Protein AF-A0A960JQG2-F1 (afdb_monomer_lite)

Structure (mmCIF, N/CA/C/O backbone):
data_AF-A0A960JQG2-F1
#
_entry.id   AF-A0A960JQG2-F1
#
loop_
_atom_site.group_PDB
_atom_site.id
_atom_site.type_symbol
_atom_site.label_atom_id
_atom_site.label_alt_id
_atom_site.label_comp_id
_atom_site.label_asym_id
_atom_site.label_entity_id
_atom_site.label_seq_id
_atom_site.pdbx_PDB_ins_code
_atom_site.Cartn_x
_atom_site.Cartn_y
_atom_site.Cartn_z
_atom_site.occupancy
_atom_site.B_iso_or_equiv
_atom_site.auth_seq_id
_atom_site.auth_comp_id
_atom_site.auth_asym_id
_atom_site.auth_atom_id
_atom_site.pdbx_PDB_model_num
ATOM 1 N N . MET A 1 1 ? 13.661 -53.883 -60.509 1.00 47.62 1 MET A N 1
ATOM 2 C CA . MET A 1 1 ? 14.988 -53.554 -59.961 1.00 47.62 1 MET A CA 1
ATOM 3 C C . MET A 1 1 ? 14.752 -52.862 -58.637 1.00 47.62 1 MET A C 1
ATOM 5 O O . MET A 1 1 ? 14.057 -51.857 -58.616 1.00 47.62 1 MET A O 1
ATOM 9 N N . ASN A 1 2 ? 15.198 -53.508 -57.564 1.00 48.69 2 ASN A N 1
ATOM 10 C CA . ASN A 1 2 ? 15.132 -53.015 -56.196 1.00 48.69 2 ASN A CA 1
ATOM 11 C C . ASN A 1 2 ? 16.227 -51.969 -56.006 1.00 48.69 2 ASN A C 1
ATOM 13 O O . ASN A 1 2 ? 17.379 -52.301 -56.269 1.00 48.69 2 ASN A O 1
ATOM 17 N N . ASP A 1 3 ? 15.887 -50.799 -55.473 1.00 56.53 3 ASP A N 1
ATOM 18 C CA . ASP A 1 3 ? 16.860 -49.960 -54.783 1.00 56.53 3 ASP A CA 1
ATOM 19 C C . ASP A 1 3 ? 16.447 -49.835 -53.320 1.00 56.53 3 ASP A C 1
ATOM 21 O O . ASP A 1 3 ? 15.333 -49.454 -52.960 1.00 56.53 3 ASP A O 1
ATOM 25 N N . HIS A 1 4 ? 17.365 -50.326 -52.503 1.00 60.97 4 HIS A N 1
ATOM 26 C CA . HIS A 1 4 ? 17.272 -50.620 -51.092 1.00 60.97 4 HIS A CA 1
ATOM 27 C C . HIS A 1 4 ? 17.930 -49.446 -50.366 1.00 60.97 4 HIS A C 1
ATOM 29 O O . HIS A 1 4 ? 19.137 -49.251 -50.491 1.00 60.97 4 HIS A O 1
ATOM 35 N N . VAL A 1 5 ? 17.146 -48.637 -49.655 1.00 65.25 5 VAL A N 1
ATOM 36 C CA . VAL A 1 5 ? 17.677 -47.572 -48.796 1.00 65.25 5 VAL A CA 1
ATOM 37 C C . VAL A 1 5 ? 17.940 -48.180 -47.414 1.00 65.25 5 VAL A C 1
ATOM 39 O O . VAL A 1 5 ? 16.994 -48.684 -46.807 1.00 65.25 5 VAL A O 1
ATOM 42 N N . PRO A 1 6 ? 19.190 -48.191 -46.915 1.00 68.25 6 PRO A N 1
ATOM 43 C CA . PRO A 1 6 ? 19.488 -48.718 -45.592 1.00 68.25 6 PRO A CA 1
ATOM 44 C C . PRO A 1 6 ? 19.087 -47.726 -44.494 1.00 68.25 6 PRO A C 1
ATOM 46 O O . PRO A 1 6 ? 19.418 -46.541 -44.543 1.00 68.25 6 PRO A O 1
ATOM 49 N N . SER A 1 7 ? 18.396 -48.260 -43.489 1.00 59.22 7 SER A N 1
ATOM 50 C CA . SER A 1 7 ? 18.144 -47.641 -42.192 1.00 59.22 7 SER A CA 1
ATOM 51 C C . SER A 1 7 ? 19.452 -47.236 -41.515 1.00 59.22 7 SER A C 1
ATOM 53 O O . SER A 1 7 ? 20.383 -48.036 -41.431 1.00 59.22 7 SER A O 1
ATOM 55 N N . ASN A 1 8 ? 19.487 -46.016 -40.986 1.00 56.56 8 ASN A N 1
ATOM 56 C CA . ASN A 1 8 ? 20.539 -45.537 -40.100 1.00 56.56 8 ASN A CA 1
ATOM 57 C C . ASN A 1 8 ? 19.867 -45.079 -38.798 1.00 56.56 8 ASN A C 1
ATOM 59 O O . ASN A 1 8 ? 19.487 -43.921 -38.653 1.00 56.56 8 ASN A O 1
ATOM 63 N N . GLU A 1 9 ? 19.677 -46.017 -37.872 1.00 53.69 9 GLU A N 1
ATOM 64 C CA . GLU A 1 9 ? 19.668 -45.692 -36.445 1.00 53.69 9 GLU A CA 1
ATOM 65 C C . GLU A 1 9 ? 21.121 -45.654 -35.982 1.00 53.69 9 GLU A C 1
ATOM 67 O O . GLU A 1 9 ? 21.913 -46.517 -36.380 1.00 53.69 9 GLU A O 1
ATOM 72 N N . PRO A 1 10 ? 21.476 -44.698 -35.114 1.00 60.84 10 PRO A N 1
ATOM 73 C CA . PRO A 1 10 ? 22.230 -45.166 -33.964 1.00 60.84 10 PRO A CA 1
A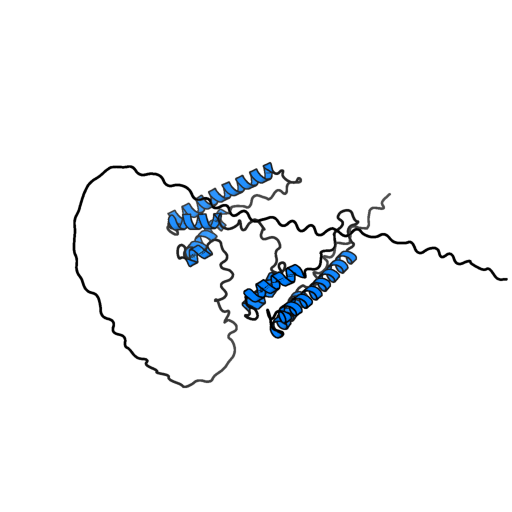TOM 74 C C . PRO A 1 10 ? 21.877 -44.466 -32.639 1.00 60.84 10 PRO A C 1
ATOM 76 O O . PRO A 1 10 ? 21.776 -43.246 -32.543 1.00 60.84 10 PRO A O 1
ATOM 79 N N . VAL A 1 11 ? 21.838 -45.331 -31.622 1.00 57.97 11 VAL A N 1
ATOM 80 C CA . VAL A 1 11 ? 22.443 -45.236 -30.281 1.00 57.97 11 VAL A CA 1
ATOM 81 C C . VAL A 1 11 ? 21.891 -44.239 -29.260 1.00 57.97 11 VAL A C 1
ATOM 83 O O . VAL A 1 11 ? 22.365 -43.123 -29.078 1.00 57.97 11 VAL A O 1
ATOM 86 N N . ASP A 1 12 ? 20.945 -44.777 -28.492 1.00 54.06 12 ASP A N 1
ATOM 87 C CA . ASP A 1 12 ? 20.975 -44.895 -27.028 1.00 54.06 12 ASP A CA 1
ATOM 88 C C . ASP A 1 12 ? 22.294 -44.426 -26.366 1.00 54.06 12 ASP A C 1
ATOM 90 O O . ASP A 1 12 ? 23.348 -45.063 -26.473 1.00 54.06 12 ASP A O 1
ATOM 94 N N . GLY A 1 13 ? 22.217 -43.273 -25.698 1.00 52.19 13 GLY A N 1
ATOM 95 C CA . GLY A 1 13 ? 23.317 -42.580 -25.036 1.00 52.19 13 GLY A CA 1
ATOM 96 C C . GLY A 1 13 ? 23.024 -42.386 -23.553 1.00 52.19 13 GLY A C 1
ATOM 97 O O . GLY A 1 13 ? 22.444 -41.386 -23.146 1.00 52.19 13 GLY A O 1
ATOM 98 N N . ALA A 1 14 ? 23.443 -43.387 -22.787 1.00 46.56 14 ALA A N 1
ATOM 99 C CA . ALA A 1 14 ? 23.735 -43.422 -21.359 1.00 46.56 14 ALA A CA 1
ATOM 100 C C . ALA A 1 14 ? 23.768 -42.086 -20.572 1.00 46.56 14 ALA A C 1
ATOM 102 O O . ALA A 1 14 ? 24.579 -41.198 -20.821 1.00 46.56 14 ALA A O 1
ATOM 103 N N . ASP A 1 15 ? 22.981 -42.072 -19.492 1.00 51.25 15 ASP A N 1
ATOM 104 C CA . ASP A 1 15 ? 23.485 -41.972 -18.111 1.00 51.25 15 ASP A CA 1
ATOM 105 C C . ASP A 1 15 ? 24.376 -40.750 -17.785 1.00 51.25 15 ASP A C 1
ATOM 107 O O . ASP A 1 15 ? 25.595 -40.843 -17.633 1.00 51.25 15 ASP A O 1
ATOM 111 N N . ALA A 1 16 ? 23.738 -39.593 -17.579 1.00 52.00 16 ALA A N 1
ATOM 112 C CA . ALA A 1 16 ? 24.325 -38.466 -16.856 1.00 52.00 16 ALA A CA 1
ATOM 113 C C . ALA A 1 16 ? 23.531 -38.204 -15.570 1.00 52.00 16 ALA A C 1
ATOM 115 O O . ALA A 1 16 ? 22.571 -37.433 -15.520 1.00 52.00 16 ALA A O 1
ATOM 116 N N . ARG A 1 17 ? 23.975 -38.884 -14.513 1.00 43.00 17 ARG A N 1
ATOM 117 C CA . ARG A 1 17 ? 23.633 -38.653 -13.108 1.00 43.00 17 ARG A CA 1
ATOM 118 C C . ARG A 1 17 ? 23.749 -37.163 -12.777 1.00 43.00 17 ARG A C 1
ATOM 120 O O . ARG A 1 17 ? 24.855 -36.629 -12.698 1.00 43.00 17 ARG A O 1
ATOM 127 N N . ARG A 1 18 ? 22.615 -36.494 -12.556 1.00 47.88 18 ARG A N 1
ATOM 128 C CA . ARG A 1 18 ? 22.597 -35.163 -11.939 1.00 47.88 18 ARG A CA 1
ATOM 129 C C . ARG A 1 18 ? 22.991 -35.288 -10.458 1.00 47.88 18 ARG A C 1
ATOM 131 O O . ARG A 1 18 ? 22.456 -36.160 -9.774 1.00 47.88 18 ARG A O 1
ATOM 138 N N . PRO A 1 19 ? 23.916 -34.455 -9.955 1.00 54.97 19 PRO A N 1
ATOM 139 C CA . PRO A 1 19 ? 24.263 -34.426 -8.542 1.00 54.97 19 PRO A CA 1
ATOM 140 C C . PRO A 1 19 ? 23.134 -33.788 -7.719 1.00 54.97 19 PRO A C 1
ATOM 142 O O . PRO A 1 19 ? 22.704 -32.668 -7.988 1.00 54.97 19 PRO A O 1
ATOM 145 N N . GLU A 1 20 ? 22.685 -34.517 -6.702 1.00 54.12 20 GLU A N 1
ATOM 146 C CA . GLU A 1 20 ? 21.818 -34.049 -5.618 1.00 54.12 20 GLU A CA 1
ATOM 147 C C . GLU A 1 20 ? 22.426 -32.814 -4.916 1.00 54.12 20 GLU A C 1
ATOM 149 O O . GLU A 1 20 ? 23.570 -32.889 -4.448 1.00 54.12 20 GLU A O 1
ATOM 154 N N . PRO A 1 21 ? 21.703 -31.688 -4.761 1.00 59.41 21 PRO A N 1
ATOM 155 C CA . PRO A 1 21 ? 22.125 -30.633 -3.851 1.00 59.41 21 PRO A CA 1
ATOM 156 C C . PRO A 1 21 ? 21.886 -31.076 -2.400 1.00 59.41 21 PRO A C 1
ATOM 158 O O . PRO A 1 21 ? 20.761 -31.272 -1.938 1.00 59.41 21 PRO A O 1
ATOM 161 N N . GLY A 1 22 ? 22.990 -31.249 -1.674 1.00 49.56 22 GLY A N 1
ATOM 162 C CA . GLY A 1 22 ? 23.022 -31.692 -0.288 1.00 49.56 22 GLY A CA 1
ATOM 163 C C . GLY A 1 22 ? 22.214 -30.808 0.664 1.00 49.56 22 GLY A C 1
ATOM 164 O O . GLY A 1 22 ? 22.426 -29.602 0.783 1.00 49.56 22 GLY A O 1
ATOM 165 N N . ARG A 1 23 ? 21.339 -31.461 1.434 1.00 48.81 23 ARG A N 1
ATOM 166 C CA . ARG A 1 23 ? 20.681 -30.921 2.628 1.00 48.81 23 ARG A CA 1
ATOM 167 C C . ARG A 1 23 ? 21.706 -30.695 3.746 1.00 48.81 23 ARG A C 1
ATOM 169 O O . ARG A 1 23 ? 21.919 -31.556 4.597 1.00 48.81 23 ARG A O 1
ATOM 176 N N . GLY A 1 24 ? 22.317 -29.515 3.772 1.00 49.28 24 GLY A N 1
ATOM 177 C CA . GLY A 1 24 ? 23.095 -29.018 4.907 1.00 49.28 24 GLY A CA 1
ATOM 178 C C . GLY A 1 24 ? 22.196 -28.364 5.958 1.00 49.28 24 GLY A C 1
ATOM 179 O O . GLY A 1 24 ? 22.031 -27.150 5.963 1.00 49.28 24 GLY A O 1
ATOM 180 N N . ARG A 1 25 ? 21.619 -29.154 6.874 1.00 44.19 25 ARG A N 1
ATOM 181 C CA . ARG A 1 25 ? 20.997 -28.629 8.103 1.00 44.19 25 ARG A CA 1
ATOM 182 C C . ARG A 1 25 ? 22.093 -28.184 9.076 1.00 44.19 25 ARG A C 1
ATOM 184 O O . ARG A 1 25 ? 22.568 -28.983 9.880 1.00 44.19 25 ARG A O 1
ATOM 191 N N . LEU A 1 26 ? 22.479 -26.911 9.027 1.00 43.00 26 LEU A N 1
ATOM 192 C CA . LEU A 1 26 ? 23.240 -26.281 10.105 1.00 43.00 26 LEU A CA 1
ATOM 193 C C . LEU A 1 26 ? 22.270 -25.884 11.221 1.00 43.00 26 LEU A C 1
ATOM 195 O O . LEU A 1 26 ? 21.493 -24.943 11.103 1.00 43.00 26 LEU A O 1
ATOM 199 N N . LYS A 1 27 ? 22.310 -26.650 12.312 1.00 47.09 27 LYS A N 1
ATOM 200 C CA . LYS A 1 27 ? 21.713 -26.286 13.597 1.00 47.09 27 LYS A CA 1
ATOM 201 C C . LYS A 1 27 ? 22.566 -25.165 14.196 1.00 47.09 27 LYS A C 1
ATOM 203 O O . LYS A 1 27 ? 23.648 -25.447 14.708 1.00 47.09 27 LYS A O 1
ATOM 208 N N . LEU A 1 28 ? 22.112 -23.916 14.115 1.00 41.97 28 LEU A N 1
ATOM 209 C CA . LEU A 1 28 ? 22.721 -22.816 14.860 1.00 41.97 28 LEU A CA 1
ATOM 210 C C . LEU A 1 28 ? 22.092 -22.781 16.255 1.00 41.97 28 LEU A C 1
ATOM 212 O O . LEU A 1 28 ? 20.885 -22.606 16.409 1.00 41.97 28 LEU A O 1
ATOM 216 N N . GLY A 1 29 ? 22.922 -23.071 17.253 1.00 45.38 29 GLY A N 1
ATOM 217 C CA . GLY A 1 29 ? 22.536 -23.180 18.649 1.00 45.38 29 GLY A CA 1
ATOM 218 C C . GLY A 1 29 ? 22.224 -21.834 19.300 1.00 45.38 29 GLY A C 1
ATOM 219 O O . GLY A 1 29 ? 22.826 -20.807 19.001 1.00 45.38 29 GLY A O 1
ATOM 220 N N . VAL A 1 30 ? 21.287 -21.917 20.237 1.00 42.72 30 VAL A N 1
ATOM 221 C CA . VAL A 1 30 ? 20.906 -20.946 21.262 1.00 42.72 30 VAL A CA 1
ATOM 222 C C . VAL A 1 30 ? 22.125 -20.376 21.999 1.00 42.72 30 VAL A C 1
ATOM 224 O O . VAL A 1 30 ? 22.952 -21.133 22.503 1.00 42.72 30 VAL A O 1
ATOM 227 N N . ALA A 1 31 ? 22.163 -19.053 22.167 1.00 39.12 31 ALA A N 1
ATOM 228 C CA . ALA A 1 31 ? 22.934 -18.390 23.216 1.00 39.12 31 ALA A CA 1
ATOM 229 C C . ALA A 1 31 ? 22.029 -17.386 23.950 1.00 39.12 31 ALA A C 1
ATOM 231 O O . ALA A 1 31 ? 21.855 -16.242 23.539 1.00 39.12 31 ALA A O 1
ATOM 232 N N . LEU A 1 32 ? 21.428 -17.864 25.042 1.00 40.50 32 LEU A N 1
ATOM 233 C CA . LEU A 1 32 ? 20.816 -17.058 26.095 1.00 40.50 32 LEU A CA 1
ATOM 234 C C . LEU A 1 32 ? 21.912 -16.229 26.777 1.00 40.50 32 LEU A C 1
ATOM 236 O O . LEU A 1 32 ? 22.740 -16.767 27.510 1.00 40.50 32 LEU A O 1
ATOM 240 N N . GLY A 1 33 ? 21.919 -14.923 26.525 1.00 33.53 33 GLY A N 1
ATOM 241 C CA . GLY A 1 33 ? 22.745 -13.959 27.242 1.00 33.53 33 GLY A CA 1
ATOM 242 C C . GLY A 1 33 ? 21.965 -13.329 28.390 1.00 33.53 33 GLY A C 1
ATOM 243 O O . GLY A 1 33 ? 21.351 -12.282 28.225 1.00 33.53 33 GLY A O 1
ATOM 244 N N . THR A 1 34 ? 21.994 -13.959 29.561 1.00 43.28 34 THR A N 1
ATOM 245 C CA . THR A 1 34 ? 21.642 -13.331 30.841 1.00 43.28 34 THR A CA 1
ATOM 246 C C . THR A 1 34 ? 22.673 -12.256 31.183 1.00 43.28 34 THR A C 1
ATOM 248 O O . THR A 1 34 ? 23.809 -12.582 31.526 1.00 43.28 34 THR A O 1
ATOM 251 N N . GLY A 1 35 ? 22.276 -10.987 31.112 1.00 35.41 35 GLY A N 1
ATOM 252 C CA . GLY A 1 35 ? 23.048 -9.853 31.617 1.00 35.41 35 GLY A CA 1
ATOM 253 C C . GLY A 1 35 ? 22.345 -9.213 32.811 1.00 35.41 35 GLY A C 1
ATOM 254 O O . GLY A 1 35 ? 21.492 -8.353 32.635 1.00 35.41 35 GLY A O 1
ATOM 255 N N . ALA A 1 36 ? 22.705 -9.643 34.018 1.00 43.41 36 ALA A N 1
ATOM 256 C CA . ALA A 1 36 ? 22.440 -8.937 35.269 1.00 43.41 36 ALA A CA 1
ATOM 257 C C . ALA A 1 36 ? 23.750 -8.303 35.755 1.00 43.41 36 ALA A C 1
ATOM 259 O O . ALA A 1 36 ? 24.774 -8.978 35.676 1.00 43.41 36 ALA A O 1
ATOM 260 N N . LEU A 1 37 ? 23.688 -7.053 36.245 1.00 34.34 37 LEU A N 1
ATOM 261 C CA . LEU A 1 37 ? 24.646 -6.279 37.081 1.00 34.34 37 LEU A CA 1
ATOM 262 C C . LEU A 1 37 ? 24.515 -4.791 36.689 1.00 34.34 37 LEU A C 1
ATOM 264 O O . LEU A 1 37 ? 24.394 -4.502 35.509 1.00 34.34 37 LEU A O 1
ATOM 268 N N . ALA A 1 38 ? 24.539 -3.769 37.543 1.00 39.69 38 ALA A N 1
ATOM 269 C CA . ALA A 1 38 ? 24.782 -3.581 38.975 1.00 39.69 38 ALA A CA 1
ATOM 270 C C . ALA A 1 38 ? 24.128 -2.218 39.335 1.00 39.69 38 ALA A C 1
ATOM 272 O O . ALA A 1 38 ? 24.137 -1.307 38.516 1.00 39.69 38 ALA A O 1
ATOM 273 N N . VAL A 1 39 ? 23.355 -2.063 40.413 1.00 42.59 39 VAL A N 1
ATOM 274 C CA . VAL A 1 39 ? 23.776 -1.701 41.786 1.00 42.59 39 VAL A CA 1
ATOM 275 C C . VAL A 1 39 ? 24.837 -0.587 41.864 1.00 42.59 39 VAL A C 1
ATOM 277 O O . VAL A 1 39 ? 26.008 -0.825 41.586 1.00 42.59 39 VAL A O 1
ATOM 280 N N . GLY A 1 40 ? 24.426 0.579 42.387 1.00 32.97 40 GLY A N 1
ATOM 281 C CA . GLY A 1 40 ? 25.286 1.655 42.912 1.00 32.97 40 GLY A CA 1
ATOM 282 C C . GLY A 1 40 ? 25.035 3.007 42.222 1.00 32.97 40 GLY A C 1
ATOM 283 O O . GLY A 1 40 ? 25.100 3.080 41.010 1.00 32.97 40 GLY A O 1
ATOM 284 N N . GLY A 1 41 ? 24.745 4.122 42.890 1.00 37.03 41 GLY A N 1
ATOM 285 C CA . GLY A 1 41 ? 24.846 4.411 44.308 1.00 37.03 41 GLY A CA 1
ATOM 286 C C . GLY A 1 41 ? 24.167 5.730 44.696 1.00 37.03 41 GLY A C 1
ATOM 287 O O . GLY A 1 41 ? 23.786 6.556 43.875 1.00 37.03 41 GLY A O 1
ATOM 288 N N . LEU A 1 42 ? 24.013 5.810 46.010 1.00 34.31 42 LEU A N 1
ATOM 289 C CA . LEU A 1 42 ? 23.465 6.832 46.895 1.00 34.31 42 LEU A CA 1
ATOM 290 C C . LEU A 1 42 ? 24.287 8.148 46.892 1.00 34.31 42 LEU A C 1
ATOM 292 O O . LEU A 1 42 ? 25.430 8.138 46.443 1.00 34.31 42 LEU A O 1
ATOM 296 N N . VAL A 1 43 ? 23.749 9.170 47.590 1.00 37.59 43 VAL A N 1
ATOM 297 C CA . VAL A 1 43 ? 24.373 10.404 48.158 1.00 37.59 43 VAL A CA 1
ATOM 298 C C . VAL A 1 43 ? 24.090 11.674 47.325 1.00 37.59 43 VAL A C 1
ATOM 300 O O . VAL A 1 43 ? 24.385 11.696 46.143 1.00 37.59 43 VAL A O 1
ATOM 303 N N . ALA A 1 44 ? 23.596 12.809 47.837 1.00 38.84 44 ALA A N 1
ATOM 304 C CA . ALA A 1 44 ? 23.026 13.206 49.126 1.00 38.84 44 ALA A CA 1
ATOM 305 C C . ALA A 1 44 ? 22.490 14.659 49.045 1.00 38.84 44 ALA A C 1
ATOM 307 O O . ALA A 1 44 ? 22.909 15.432 48.192 1.00 38.84 44 ALA A O 1
ATOM 308 N N . ALA A 1 45 ? 21.690 15.007 50.061 1.00 37.41 45 ALA A N 1
ATOM 309 C CA . ALA A 1 45 ? 21.650 16.292 50.775 1.00 37.41 45 ALA A CA 1
ATOM 310 C C . ALA A 1 45 ? 21.021 17.540 50.118 1.00 37.41 45 ALA A C 1
ATOM 312 O O . ALA A 1 45 ? 21.619 18.200 49.277 1.00 37.41 45 ALA A O 1
ATOM 313 N N . GLY A 1 46 ? 19.909 17.994 50.712 1.00 32.81 46 GLY A N 1
ATOM 314 C CA . GLY A 1 46 ? 19.606 19.427 50.839 1.00 32.81 46 GLY A CA 1
ATOM 315 C C . GLY A 1 46 ? 18.125 19.736 51.105 1.00 32.81 46 GLY A C 1
ATOM 316 O O . GLY A 1 46 ? 17.301 19.093 50.470 1.00 32.81 46 GLY A O 1
ATOM 317 N N . PRO A 1 47 ? 17.747 20.633 52.045 1.00 55.25 47 PRO A N 1
ATOM 318 C CA . PRO A 1 47 ? 16.574 20.363 52.881 1.00 55.25 47 PRO A CA 1
ATOM 319 C C . PRO A 1 47 ? 15.514 21.495 52.949 1.00 55.25 47 PRO A C 1
ATOM 321 O O . PRO A 1 47 ? 15.718 22.587 52.434 1.00 55.25 47 PRO A O 1
ATOM 324 N N . LEU A 1 48 ? 14.457 21.215 53.733 1.00 35.53 48 LEU A N 1
ATOM 325 C CA . LEU A 1 48 ? 13.579 22.132 54.494 1.00 35.53 48 LEU A CA 1
ATOM 326 C C . LEU A 1 48 ? 12.459 22.908 53.760 1.00 35.53 48 LEU A C 1
ATOM 328 O O . LEU A 1 48 ? 12.716 23.894 53.083 1.00 35.53 48 LEU A O 1
ATOM 332 N N . ALA A 1 49 ? 11.204 22.569 54.102 1.00 38.28 49 ALA A N 1
ATOM 333 C CA . ALA A 1 49 ? 10.285 23.397 54.917 1.00 38.28 49 ALA A CA 1
ATOM 334 C C . ALA A 1 49 ? 8.834 23.505 54.391 1.00 38.28 49 ALA A C 1
ATOM 336 O O . ALA A 1 49 ? 8.598 23.979 53.288 1.00 38.28 49 ALA A O 1
ATOM 337 N N . GLY A 1 50 ? 7.884 23.202 55.292 1.00 36.12 50 GLY A N 1
ATOM 338 C CA . GLY A 1 50 ? 6.492 23.691 55.305 1.00 36.12 50 GLY A CA 1
ATOM 339 C C . GLY A 1 50 ? 5.503 22.884 54.460 1.00 36.12 50 GLY A C 1
ATOM 340 O O . GLY A 1 50 ? 5.796 22.538 53.331 1.00 36.12 50 GLY A O 1
ATOM 341 N N . ALA A 1 51 ? 4.293 22.550 54.892 1.00 42.53 51 ALA A N 1
ATOM 342 C CA . ALA A 1 51 ? 3.556 22.699 56.144 1.00 42.53 51 ALA A CA 1
ATOM 343 C C . ALA A 1 51 ? 2.410 21.665 56.032 1.00 42.53 51 ALA A C 1
ATOM 345 O O . ALA A 1 51 ? 1.833 21.508 54.963 1.00 42.53 51 ALA A O 1
ATOM 346 N N . LEU A 1 52 ? 2.222 20.785 57.016 1.00 42.72 52 LEU A N 1
ATOM 347 C CA . LEU A 1 52 ? 1.074 20.840 57.933 1.00 42.72 52 LEU A CA 1
ATOM 348 C C . LEU A 1 52 ? -0.249 21.276 57.278 1.00 42.72 52 LEU A C 1
ATOM 350 O O . LEU A 1 52 ? -0.529 22.469 57.217 1.00 42.72 52 LEU A O 1
ATOM 354 N N . GLN A 1 53 ? -1.087 20.300 56.921 1.00 41.94 53 GLN A N 1
ATOM 355 C CA . GLN A 1 53 ? -2.484 20.281 57.362 1.00 41.94 53 GLN A CA 1
ATOM 356 C C . GLN A 1 53 ? -3.071 18.874 57.224 1.00 41.94 53 GLN A C 1
ATOM 358 O O . GLN A 1 53 ? -3.340 18.379 56.132 1.00 41.94 53 GLN A O 1
ATOM 363 N N . ASP A 1 54 ? -3.210 18.240 58.387 1.00 39.56 54 ASP A N 1
ATOM 364 C CA . ASP A 1 54 ? -4.202 17.216 58.668 1.00 39.56 54 ASP A CA 1
ATOM 365 C C . ASP A 1 54 ? -5.601 17.738 58.320 1.00 39.56 54 ASP A C 1
ATOM 367 O O . ASP A 1 54 ? -5.948 18.850 58.706 1.00 39.56 54 ASP A O 1
ATOM 371 N N . ASP A 1 55 ? -6.421 16.907 57.682 1.00 45.66 55 ASP A N 1
ATOM 372 C CA . ASP A 1 55 ? -7.764 16.675 58.205 1.00 45.66 55 ASP A CA 1
ATOM 373 C C . ASP A 1 55 ? -8.273 15.301 57.763 1.00 45.66 55 ASP A C 1
ATOM 375 O O . ASP A 1 55 ? -8.559 15.004 56.602 1.00 45.66 55 ASP A O 1
ATOM 379 N N . THR A 1 56 ? -8.336 14.429 58.758 1.00 44.69 56 THR A N 1
ATOM 380 C CA . THR A 1 56 ? -8.953 13.115 58.740 1.00 44.69 56 THR A CA 1
ATOM 381 C C . THR A 1 56 ? -10.458 13.252 58.941 1.00 44.69 56 THR A C 1
ATOM 383 O O . THR A 1 56 ? -10.886 13.675 60.012 1.00 44.69 56 THR A O 1
ATOM 386 N N . SER A 1 57 ? -11.287 12.805 57.999 1.00 45.84 57 SER A N 1
ATOM 387 C CA . SER A 1 57 ? -12.609 12.216 58.296 1.00 45.84 57 SER A CA 1
ATOM 388 C C . SER A 1 57 ? -13.040 11.385 57.080 1.00 45.84 57 SER A C 1
ATOM 390 O O . SER A 1 57 ? -13.178 11.910 55.988 1.00 45.84 57 SER A O 1
ATOM 392 N N . SER A 1 58 ? -13.029 10.057 57.154 1.00 42.56 58 SER A N 1
ATOM 393 C CA . SER A 1 58 ? -14.082 9.220 57.743 1.00 42.56 58 SER A CA 1
ATOM 394 C C . SER A 1 58 ? -15.273 8.992 56.805 1.00 42.56 58 SER A C 1
ATOM 396 O O . SER A 1 58 ? -15.930 9.930 56.368 1.00 42.56 58 SER A O 1
ATOM 398 N N . THR A 1 59 ? -15.600 7.701 56.670 1.00 38.41 59 THR A N 1
ATOM 399 C CA . THR A 1 59 ? -16.913 7.124 56.325 1.00 38.41 59 THR A CA 1
ATOM 400 C C . THR A 1 59 ? -17.134 6.712 54.860 1.00 38.41 59 THR A C 1
ATOM 402 O O . THR A 1 59 ? -17.751 7.411 54.067 1.00 38.41 59 THR A O 1
ATOM 405 N N . ALA A 1 60 ? -16.739 5.475 54.550 1.00 44.44 60 ALA A N 1
ATOM 406 C CA . ALA A 1 60 ? -17.588 4.537 53.799 1.00 44.44 60 ALA A CA 1
ATOM 407 C C . ALA A 1 60 ? -18.347 3.654 54.828 1.00 44.44 60 ALA A C 1
ATOM 409 O O . ALA A 1 60 ? -18.007 3.746 56.014 1.00 44.44 60 ALA A O 1
ATOM 410 N N . PRO A 1 61 ? -19.278 2.741 54.470 1.00 66.69 61 PRO A N 1
ATOM 411 C CA . PRO A 1 61 ? -19.852 2.409 53.158 1.00 66.69 61 PRO A CA 1
ATOM 412 C C . PRO A 1 61 ? -21.401 2.336 53.178 1.00 66.69 61 PRO A C 1
ATOM 414 O O . PRO A 1 61 ? -22.005 2.314 54.245 1.00 66.69 61 PRO A O 1
ATOM 417 N N . SER A 1 62 ? -22.060 2.208 52.020 1.00 41.38 62 SER A N 1
ATOM 418 C CA . SER A 1 62 ? -23.368 1.528 51.898 1.00 41.38 62 SER A CA 1
ATOM 419 C C . SER A 1 62 ? -23.692 1.199 50.443 1.00 41.38 62 SER A C 1
ATOM 421 O O . SER A 1 62 ? -23.973 2.071 49.627 1.00 41.38 62 SER A O 1
ATOM 423 N N . THR A 1 63 ? -23.678 -0.093 50.152 1.00 44.47 63 THR A N 1
ATOM 424 C CA . THR A 1 63 ? -24.367 -0.759 49.050 1.00 44.47 63 THR A CA 1
ATOM 425 C C . THR A 1 63 ? -25.882 -0.688 49.248 1.00 44.47 63 THR A C 1
ATOM 427 O O . THR A 1 63 ? -26.378 -1.013 50.324 1.00 44.47 63 THR A O 1
ATOM 430 N N . THR A 1 64 ? -26.651 -0.362 48.207 1.00 44.19 64 THR A N 1
ATOM 431 C CA . THR A 1 64 ? -28.037 -0.841 48.056 1.00 44.19 64 THR A CA 1
ATOM 432 C C . THR A 1 64 ? -28.395 -0.898 46.573 1.00 44.19 64 THR A C 1
ATOM 434 O O . THR A 1 64 ? -28.478 0.118 45.892 1.00 44.19 64 THR A O 1
ATOM 437 N N . ALA A 1 65 ? -28.584 -2.120 46.086 1.00 45.50 65 ALA A N 1
ATOM 438 C CA . ALA A 1 65 ? -29.208 -2.428 44.811 1.00 45.50 65 ALA A CA 1
ATOM 439 C C . ALA A 1 65 ? -30.736 -2.311 44.931 1.00 45.50 65 ALA A C 1
ATOM 441 O O . ALA A 1 65 ? -31.290 -2.758 45.935 1.00 45.50 65 ALA A O 1
ATOM 442 N N . SER A 1 66 ? -31.402 -1.781 43.899 1.00 42.00 66 SER A N 1
ATOM 443 C CA . SER A 1 66 ? -32.699 -2.239 43.355 1.00 42.00 66 SER A CA 1
ATOM 444 C C . SER A 1 66 ? -33.383 -1.132 42.554 1.00 42.00 66 SER A C 1
ATOM 446 O O . SER A 1 66 ? -33.700 -0.075 43.090 1.00 42.00 66 SER A O 1
ATOM 448 N N . SER A 1 67 ? -33.676 -1.408 41.287 1.00 48.47 67 SER A N 1
ATOM 449 C CA . SER A 1 67 ? -34.943 -1.060 40.617 1.00 48.47 67 SER A CA 1
ATOM 450 C C . SER A 1 67 ? -34.892 -1.661 39.208 1.00 48.47 67 SER A C 1
ATOM 452 O O . SER A 1 67 ? -34.094 -1.265 38.372 1.00 48.47 67 SER A O 1
ATOM 454 N N . THR A 1 68 ? -35.448 -2.859 39.034 1.00 41.34 68 THR A N 1
ATOM 455 C CA . THR A 1 68 ? -36.826 -3.112 38.569 1.00 41.34 68 THR A CA 1
ATOM 456 C C . THR A 1 68 ? -37.050 -2.716 37.116 1.00 41.34 68 THR A C 1
ATOM 458 O O . THR A 1 68 ? -37.223 -1.549 36.780 1.00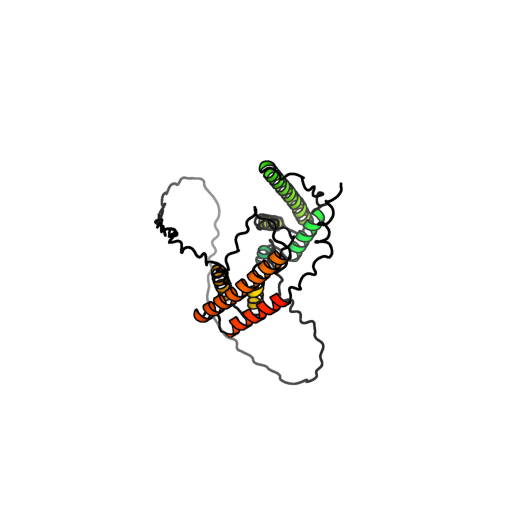 41.34 68 THR A O 1
ATOM 461 N N . ALA A 1 69 ? -37.103 -3.765 36.295 1.00 44.00 69 ALA A N 1
ATOM 462 C CA . ALA A 1 69 ? -37.690 -3.801 34.973 1.00 44.00 69 ALA A CA 1
ATOM 463 C C . ALA A 1 69 ? -39.057 -3.104 34.926 1.00 44.00 69 ALA A C 1
ATOM 465 O O . ALA A 1 69 ? -39.880 -3.276 35.826 1.00 44.00 69 ALA A O 1
ATOM 466 N N . SER A 1 70 ? -39.320 -2.403 33.825 1.00 52.97 70 SER A N 1
ATOM 467 C CA . SER A 1 70 ? -40.681 -2.119 33.394 1.00 52.97 70 SER A CA 1
ATOM 468 C C . SER A 1 70 ? -40.778 -2.300 31.886 1.00 52.97 70 SER A C 1
ATOM 470 O O . SER A 1 70 ? -40.251 -1.527 31.091 1.00 52.97 70 SER A O 1
ATOM 472 N N . SER A 1 71 ? -41.431 -3.396 31.529 1.00 46.41 71 SER A N 1
ATOM 473 C CA . SER A 1 71 ? -41.994 -3.703 30.227 1.00 46.41 71 SER A CA 1
ATOM 474 C C . SER A 1 71 ? -43.126 -2.734 29.898 1.00 46.41 71 SER A C 1
ATOM 476 O O . SER A 1 71 ? -44.078 -2.628 30.674 1.00 46.41 71 SER A O 1
ATOM 478 N N . THR A 1 72 ? -43.113 -2.111 28.724 1.00 49.06 72 THR A N 1
ATOM 479 C CA . THR A 1 72 ? -44.355 -1.676 28.068 1.00 49.06 72 THR A CA 1
ATOM 480 C C . THR A 1 72 ? -44.164 -1.709 26.556 1.00 49.06 72 THR A C 1
ATOM 482 O O . THR A 1 72 ? -43.511 -0.848 25.979 1.00 49.06 72 THR A O 1
ATOM 485 N N . ALA A 1 73 ? -44.730 -2.741 25.931 1.00 46.97 73 ALA A N 1
ATOM 486 C CA . ALA A 1 73 ? -45.059 -2.742 24.512 1.00 46.97 73 ALA A CA 1
ATOM 487 C C . ALA A 1 73 ? -46.271 -1.829 24.266 1.00 46.97 73 ALA A C 1
ATOM 489 O O . ALA A 1 73 ? -47.144 -1.719 25.133 1.00 46.97 73 ALA A O 1
ATOM 490 N N . PRO A 1 74 ? -46.373 -1.243 23.069 1.00 59.22 74 PRO A N 1
ATOM 491 C CA . PRO A 1 74 ? -47.620 -1.410 22.329 1.00 59.22 74 PRO A CA 1
ATOM 492 C C . PRO A 1 74 ? -47.394 -1.946 20.910 1.00 59.22 74 PRO A C 1
ATOM 494 O O . PRO A 1 74 ? -46.516 -1.504 20.175 1.00 59.22 74 PRO A O 1
ATOM 497 N N . SER A 1 75 ? -48.224 -2.925 20.557 1.00 52.91 75 SER A N 1
ATOM 498 C CA . SER A 1 75 ? -48.461 -3.413 19.198 1.00 52.91 75 SER A CA 1
ATOM 499 C C . SER A 1 75 ? -49.488 -2.539 18.471 1.00 52.91 75 SER A C 1
ATOM 501 O O . SER A 1 75 ? -50.269 -1.856 19.136 1.00 52.91 75 SER A O 1
ATOM 503 N N . ALA A 1 76 ? -49.550 -2.737 17.145 1.00 43.88 76 ALA A N 1
ATOM 504 C CA . ALA A 1 76 ? -50.490 -2.192 16.150 1.00 43.88 76 ALA A CA 1
ATOM 505 C C . ALA A 1 76 ? -50.030 -0.832 15.591 1.00 43.88 76 ALA A C 1
ATOM 507 O O . ALA A 1 76 ? -49.627 0.035 16.350 1.00 43.88 76 ALA A O 1
ATOM 508 N N . ASP A 1 77 ? -50.059 -0.531 14.299 1.00 41.91 77 ASP A N 1
ATOM 509 C CA . ASP A 1 77 ? -50.647 -1.150 13.109 1.00 41.91 77 ASP A CA 1
ATOM 510 C C . ASP A 1 77 ? -50.322 -0.171 11.971 1.00 41.91 77 ASP A C 1
ATOM 512 O O . ASP A 1 77 ? -50.556 1.021 12.158 1.00 41.91 77 ASP A O 1
ATOM 516 N N . SER A 1 78 ? -49.763 -0.637 10.850 1.00 43.62 78 SER A N 1
ATOM 517 C CA . SER A 1 78 ? -49.913 0.009 9.533 1.00 43.62 78 SER A CA 1
ATOM 518 C C . SER A 1 78 ? -49.087 -0.734 8.485 1.00 43.62 78 SER A C 1
ATOM 520 O O . SER A 1 78 ? -47.864 -0.612 8.419 1.00 43.62 78 SER A O 1
ATOM 522 N N . SER A 1 79 ? -49.796 -1.524 7.684 1.00 54.69 79 SER A N 1
ATOM 523 C CA . SER A 1 79 ? -49.365 -1.957 6.356 1.00 54.69 79 SER A CA 1
ATOM 524 C C . SER A 1 79 ? -49.501 -0.768 5.406 1.00 54.69 79 SER A C 1
ATOM 526 O O . SER A 1 79 ? -50.572 -0.174 5.401 1.00 54.69 79 SER A O 1
ATOM 528 N N . ASP A 1 80 ? -48.459 -0.437 4.641 1.00 48.06 80 ASP A N 1
ATOM 529 C CA . ASP A 1 80 ? -48.548 0.071 3.260 1.00 48.06 80 ASP A CA 1
ATOM 530 C C . ASP A 1 80 ? -47.122 0.219 2.684 1.00 48.06 80 ASP A C 1
ATOM 532 O O . ASP A 1 80 ? -46.307 1.003 3.169 1.00 48.06 80 ASP A O 1
ATOM 536 N N . GLU A 1 81 ? -46.820 -0.596 1.674 1.00 45.75 81 GLU A N 1
ATOM 537 C CA . GLU A 1 81 ? -45.717 -0.435 0.713 1.00 45.75 81 GLU A CA 1
ATOM 538 C C . GLU A 1 81 ? -45.983 0.816 -0.162 1.00 45.75 81 GLU A C 1
ATOM 540 O O . GLU A 1 81 ? -47.152 1.101 -0.427 1.00 45.75 81 GLU A O 1
ATOM 545 N N . PRO A 1 82 ? -44.972 1.560 -0.673 1.00 52.50 82 PRO A N 1
ATOM 546 C CA . PRO A 1 82 ? -44.085 0.994 -1.693 1.00 52.50 82 PRO A CA 1
ATOM 547 C C . PRO A 1 82 ? -42.623 1.475 -1.702 1.00 52.50 82 PRO A C 1
ATOM 549 O O . PRO A 1 82 ? -42.265 2.543 -1.217 1.00 52.50 82 PRO A O 1
ATOM 552 N N . ALA A 1 83 ? -41.807 0.627 -2.330 1.00 53.41 83 ALA A N 1
ATOM 553 C CA . ALA A 1 83 ? -40.557 0.897 -3.036 1.00 53.41 83 ALA A CA 1
ATOM 554 C C . ALA A 1 83 ? -40.190 2.379 -3.267 1.00 53.41 83 ALA A C 1
ATOM 556 O O . ALA A 1 83 ? -40.876 3.050 -4.031 1.00 53.41 83 ALA A O 1
ATOM 557 N N . ASP A 1 84 ? -39.090 2.839 -2.658 1.00 44.78 84 ASP A N 1
ATOM 558 C CA . ASP A 1 84 ? -37.911 3.462 -3.302 1.00 44.78 84 ASP A CA 1
ATOM 559 C C . ASP A 1 84 ? -36.971 4.002 -2.198 1.00 44.78 84 ASP A C 1
ATOM 561 O O . ASP A 1 84 ? -37.043 5.164 -1.806 1.00 44.78 84 ASP A O 1
ATOM 565 N N . SER A 1 85 ? -36.096 3.150 -1.654 1.00 44.72 85 SER A N 1
ATOM 566 C CA . SER A 1 85 ? -35.040 3.574 -0.714 1.00 44.72 85 SER A CA 1
ATOM 567 C C . SER A 1 85 ? -33.696 3.007 -1.152 1.00 44.72 85 SER A C 1
ATOM 569 O O . SER A 1 85 ? -33.019 2.287 -0.426 1.00 44.72 85 SER A O 1
ATOM 571 N N . ALA A 1 86 ? -33.305 3.320 -2.384 1.00 48.78 86 ALA A N 1
ATOM 572 C CA . ALA A 1 86 ? -31.931 3.167 -2.840 1.00 48.78 86 ALA A CA 1
ATOM 573 C C . ALA A 1 86 ? -31.054 4.313 -2.294 1.00 48.78 86 ALA A C 1
ATOM 575 O O . ALA A 1 86 ? -30.502 5.078 -3.075 1.00 48.78 86 ALA A O 1
ATOM 576 N N . ASP A 1 87 ? -30.952 4.474 -0.971 1.00 47.56 87 ASP A N 1
ATOM 577 C CA . ASP A 1 87 ? -29.877 5.282 -0.360 1.00 47.56 87 ASP A CA 1
ATOM 578 C C . ASP A 1 87 ? -29.629 4.969 1.130 1.00 47.56 87 ASP A C 1
ATOM 580 O O . ASP A 1 87 ? -29.120 5.806 1.868 1.00 47.56 87 ASP A O 1
ATOM 584 N N . ASP A 1 88 ? -29.893 3.737 1.578 1.00 45.84 88 ASP A N 1
ATOM 585 C CA . ASP A 1 88 ? -29.213 3.179 2.757 1.00 45.84 88 ASP A CA 1
ATOM 586 C C . ASP A 1 88 ? -27.815 2.696 2.338 1.00 45.84 88 ASP A C 1
ATOM 588 O O . ASP A 1 88 ? -27.461 1.520 2.419 1.00 45.84 88 ASP A O 1
ATOM 592 N N . ARG A 1 89 ? -26.997 3.625 1.829 1.00 47.53 89 ARG A N 1
ATOM 593 C CA . ARG A 1 89 ? -25.551 3.454 1.933 1.00 47.53 89 ARG A CA 1
ATOM 594 C C . ARG A 1 89 ? -25.236 3.649 3.399 1.00 47.53 89 ARG A C 1
ATOM 596 O O . ARG A 1 89 ? -25.199 4.786 3.857 1.00 47.53 89 ARG A O 1
ATOM 603 N N . ASP A 1 90 ? -25.051 2.545 4.108 1.00 42.66 90 ASP A N 1
ATOM 604 C CA . ASP A 1 90 ? -24.471 2.534 5.441 1.00 42.66 90 ASP A CA 1
ATOM 605 C C . ASP A 1 90 ? -23.249 3.481 5.463 1.00 42.66 90 ASP A C 1
ATOM 607 O O . ASP A 1 90 ? -22.232 3.197 4.823 1.00 42.66 90 ASP A O 1
ATOM 611 N N . PRO A 1 91 ? -23.312 4.644 6.143 1.00 48.66 91 PRO A N 1
ATOM 612 C CA . PRO A 1 91 ? -22.150 5.514 6.297 1.00 48.66 91 PRO A CA 1
ATOM 613 C C . PRO A 1 91 ? -21.115 4.909 7.272 1.00 48.66 91 PRO A C 1
ATOM 615 O O . PRO A 1 91 ? -20.121 5.560 7.601 1.00 48.66 91 PRO A O 1
ATOM 618 N N . GLY A 1 92 ? -21.354 3.684 7.757 1.00 38.91 92 GLY A N 1
ATOM 619 C CA . GLY A 1 92 ? -20.545 2.926 8.702 1.00 38.91 92 GLY A CA 1
ATOM 620 C C . GLY A 1 92 ? -19.306 2.250 8.123 1.00 38.91 92 GLY A C 1
ATOM 621 O O . GLY A 1 92 ? -18.392 1.949 8.896 1.00 38.91 92 GLY A O 1
ATOM 622 N N . GLU A 1 93 ? -19.174 2.113 6.800 1.00 43.44 93 GLU A N 1
ATOM 623 C CA . GLU A 1 93 ? -17.878 1.806 6.190 1.00 43.44 93 GLU A CA 1
ATOM 624 C C . GLU A 1 93 ? -17.007 3.063 6.221 1.00 43.44 93 GLU A C 1
ATOM 626 O O . GLU A 1 93 ? -16.855 3.818 5.255 1.00 43.44 93 GLU A O 1
ATOM 631 N N . ARG A 1 94 ? -16.425 3.289 7.403 1.00 46.88 94 ARG A N 1
ATOM 632 C CA . ARG A 1 94 ? -15.237 4.103 7.634 1.00 46.88 94 ARG A CA 1
ATOM 633 C C . ARG A 1 94 ? -14.145 3.574 6.714 1.00 46.88 94 ARG A C 1
ATOM 635 O O . ARG A 1 94 ? -13.312 2.792 7.156 1.00 46.88 94 ARG A O 1
ATOM 642 N N . ARG A 1 95 ? -14.174 4.010 5.450 1.00 46.69 95 ARG A N 1
ATOM 643 C CA . ARG A 1 95 ? -13.082 3.894 4.486 1.00 46.69 95 ARG A CA 1
ATOM 644 C C . ARG A 1 95 ? -11.805 4.104 5.259 1.00 46.69 95 ARG A C 1
ATOM 646 O O . ARG A 1 95 ? -11.603 5.208 5.763 1.00 46.69 95 ARG A O 1
ATOM 653 N N . ASP A 1 96 ? -11.064 3.020 5.424 1.00 47.12 96 ASP A N 1
ATOM 654 C CA . ASP A 1 96 ? -9.725 2.931 5.971 1.00 47.12 96 ASP A CA 1
ATOM 655 C C . ASP A 1 96 ? -9.249 4.260 6.554 1.00 47.12 96 ASP A C 1
ATOM 657 O O . ASP A 1 96 ? -8.580 5.056 5.886 1.00 47.12 96 ASP A O 1
ATOM 661 N N . ARG A 1 97 ? -9.601 4.520 7.821 1.00 52.41 97 ARG A N 1
ATOM 662 C CA . ARG A 1 97 ? -8.948 5.556 8.633 1.00 52.41 97 ARG A CA 1
ATOM 663 C C . ARG A 1 97 ? -7.508 5.111 8.904 1.00 52.41 97 ARG A C 1
ATOM 665 O O . ARG A 1 97 ? -7.092 5.033 10.039 1.00 52.41 97 ARG A O 1
ATOM 672 N N . SER A 1 98 ? -6.751 4.758 7.873 1.00 58.78 98 SER A N 1
ATOM 673 C CA . SER A 1 98 ? -5.341 4.377 7.920 1.00 58.78 98 SER A CA 1
ATOM 674 C C . SER A 1 98 ? -4.490 5.571 7.476 1.00 58.78 98 SER A C 1
ATOM 676 O O . SER A 1 98 ? -3.541 5.466 6.702 1.00 58.78 98 SER A O 1
ATOM 678 N N . GLY A 1 99 ? -4.899 6.765 7.907 1.00 76.50 99 GLY A N 1
ATOM 679 C CA . GLY A 1 99 ? -4.091 7.968 7.789 1.00 76.50 99 GLY A CA 1
ATOM 680 C C . GLY A 1 99 ? -3.148 8.084 8.987 1.00 76.50 99 GLY A C 1
ATOM 681 O O . GLY A 1 99 ? -3.437 7.513 10.037 1.00 76.50 99 GLY A O 1
ATOM 682 N N . PRO A 1 100 ? -2.070 8.877 8.885 1.00 86.69 100 PRO A N 1
ATOM 683 C CA . PRO A 1 100 ? -1.139 9.097 9.996 1.00 86.69 100 PRO A CA 1
ATOM 684 C C . PRO A 1 100 ? -1.821 9.650 11.261 1.00 86.69 100 PRO A C 1
ATOM 686 O O . PRO A 1 100 ? -1.280 9.534 12.346 1.00 86.69 100 PRO A O 1
ATOM 689 N N . PHE A 1 101 ? -3.017 10.234 11.143 1.00 91.12 101 PHE A N 1
ATOM 690 C CA . PHE A 1 101 ? -3.745 10.853 12.256 1.00 91.12 101 PHE A CA 1
ATOM 691 C C . PHE A 1 101 ? -4.795 9.949 12.905 1.00 91.12 101 PHE A C 1
ATOM 693 O O . PHE A 1 101 ? -5.502 10.395 13.802 1.00 91.12 101 PHE A O 1
ATOM 700 N N . ALA A 1 102 ? -4.953 8.711 12.438 1.00 88.25 102 ALA A N 1
ATOM 701 C CA . ALA A 1 102 ? -6.028 7.833 12.890 1.00 88.25 102 ALA A CA 1
ATOM 702 C C . ALA A 1 102 ? -6.001 7.585 14.399 1.00 88.25 102 ALA A C 1
ATOM 704 O O . ALA A 1 102 ? -7.029 7.721 15.063 1.00 88.25 102 ALA A O 1
ATOM 705 N N . ASP A 1 103 ? -4.812 7.294 14.921 1.00 88.62 103 ASP A N 1
ATOM 706 C CA . ASP A 1 103 ? -4.600 7.021 16.339 1.00 88.62 103 ASP A CA 1
ATOM 707 C C . ASP A 1 103 ? -4.814 8.283 17.182 1.00 88.62 103 ASP A C 1
ATOM 709 O O . ASP A 1 103 ? -5.470 8.216 18.216 1.00 88.62 103 ASP A O 1
ATOM 713 N N . LEU A 1 104 ? -4.388 9.448 16.679 1.00 92.56 104 LEU A N 1
ATOM 714 C CA . LEU A 1 104 ? -4.591 10.745 17.339 1.00 92.56 104 LEU A CA 1
ATOM 715 C C . LEU A 1 104 ? -6.059 11.193 17.365 1.00 92.56 104 LEU A C 1
ATOM 717 O O . LEU A 1 104 ? -6.476 11.961 18.224 1.00 92.56 104 LEU A O 1
ATOM 721 N N . VAL A 1 105 ? -6.863 10.763 16.393 1.00 92.75 105 VAL A N 1
ATOM 722 C CA . VAL A 1 105 ? -8.312 10.997 16.435 1.00 92.75 105 VAL A CA 1
ATOM 723 C C . VAL A 1 105 ? -8.981 10.010 17.387 1.00 92.75 105 VAL A C 1
ATOM 725 O O . VAL A 1 105 ? -9.914 10.371 18.103 1.00 92.75 105 VAL A O 1
ATOM 728 N N . ALA A 1 106 ? -8.513 8.761 17.416 1.00 88.75 106 ALA A N 1
ATOM 729 C CA . ALA A 1 106 ? -9.052 7.727 18.292 1.00 88.75 106 ALA A CA 1
ATOM 730 C C . ALA A 1 106 ? -8.759 7.991 19.779 1.00 88.75 106 ALA A C 1
ATOM 732 O O . ALA A 1 106 ? -9.618 7.717 20.617 1.00 88.75 106 ALA A O 1
ATOM 733 N N . ASP A 1 107 ? -7.582 8.534 20.105 1.00 92.06 107 ASP A N 1
ATOM 734 C CA . ASP A 1 107 ? -7.198 8.909 21.471 1.00 92.06 107 ASP A CA 1
ATOM 735 C C . ASP A 1 107 ? -7.776 10.269 21.919 1.00 92.06 107 ASP A C 1
ATOM 737 O O . ASP A 1 107 ? -7.721 10.610 23.103 1.00 92.06 107 ASP A O 1
ATOM 741 N N . GLY A 1 108 ? -8.397 11.007 20.991 1.00 92.75 108 GLY A N 1
ATOM 742 C CA . GLY A 1 108 ? -9.041 12.297 21.228 1.00 92.75 108 GLY A CA 1
ATOM 743 C C . GLY A 1 108 ? -8.081 13.489 21.280 1.00 92.75 108 GLY A C 1
ATOM 744 O O . GLY A 1 108 ? -8.520 14.593 21.602 1.00 92.75 108 GLY A O 1
ATOM 745 N N . THR A 1 109 ? -6.800 13.296 20.955 1.00 95.25 109 THR A N 1
ATOM 746 C CA . THR A 1 109 ? -5.803 14.369 20.832 1.00 95.25 109 THR A CA 1
ATOM 747 C C . THR A 1 109 ? -6.167 15.315 19.691 1.00 95.25 109 THR A C 1
ATOM 749 O O . THR A 1 109 ? -6.067 16.529 19.845 1.00 95.25 109 THR A O 1
ATOM 752 N N . LEU A 1 110 ? -6.631 14.785 18.557 1.00 94.94 110 LEU A N 1
ATOM 753 C CA . LEU A 1 110 ? -7.110 15.558 17.414 1.00 94.94 110 LEU A CA 1
ATOM 754 C C . LEU A 1 110 ? -8.598 15.315 17.170 1.00 94.94 110 LEU A C 1
ATOM 756 O O . LEU A 1 110 ? -9.104 14.203 17.292 1.00 94.94 110 LEU A O 1
ATOM 760 N N . THR A 1 111 ? -9.300 16.363 16.753 1.00 95.19 111 THR A N 1
ATOM 761 C CA . THR A 1 111 ? -10.656 16.242 16.209 1.00 95.19 111 THR A CA 1
ATOM 762 C C . THR A 1 111 ? -10.603 15.963 14.703 1.00 95.19 111 THR A C 1
ATOM 764 O O . THR A 1 111 ? -9.585 16.180 14.042 1.00 95.19 111 THR A O 1
ATOM 767 N N . GLU A 1 112 ? -11.714 15.497 14.127 1.00 91.62 112 GLU A N 1
ATOM 768 C CA . GLU A 1 112 ? -11.821 15.326 12.669 1.00 91.62 112 GLU A CA 1
ATOM 769 C C . GLU A 1 112 ? -11.681 16.675 11.929 1.00 91.62 112 GLU A C 1
ATOM 771 O O . GLU A 1 112 ? -11.074 16.729 10.860 1.00 91.62 112 GLU A O 1
ATOM 776 N N . GLU A 1 113 ? -12.152 17.769 12.539 1.00 93.50 113 GLU A N 1
ATOM 777 C CA . GLU A 1 113 ? -11.994 19.142 12.038 1.00 93.50 113 GLU A CA 1
ATOM 778 C C . GLU A 1 113 ? -10.518 19.565 12.001 1.00 93.50 113 GLU A C 1
ATOM 780 O O . GLU A 1 113 ? -10.038 20.025 10.966 1.00 93.50 113 GLU A O 1
ATOM 785 N N . ASN A 1 114 ? -9.761 19.288 13.069 1.00 94.06 114 ASN A N 1
ATOM 786 C CA . ASN A 1 114 ? -8.322 19.552 13.132 1.00 94.06 114 ASN A CA 1
ATOM 787 C C . ASN A 1 114 ? -7.566 18.811 12.021 1.00 94.06 114 ASN A C 1
ATOM 789 O O . ASN A 1 114 ? -6.696 19.374 11.360 1.00 94.06 114 ASN A O 1
ATOM 793 N N . VAL A 1 115 ? -7.906 17.539 11.784 1.00 93.31 115 VAL A N 1
ATOM 794 C CA . VAL A 1 115 ? -7.297 16.753 10.701 1.00 93.31 115 VAL A CA 1
ATOM 795 C C . VAL A 1 115 ? -7.625 17.350 9.336 1.00 93.31 115 VAL A C 1
ATOM 797 O O . VAL A 1 115 ? -6.747 17.415 8.472 1.00 93.31 115 VAL A O 1
ATOM 800 N N . GLN A 1 116 ? -8.863 17.796 9.128 1.00 91.44 116 GLN A N 1
ATOM 801 C CA . GLN A 1 116 ? -9.264 18.429 7.878 1.00 91.44 116 GLN A CA 1
ATOM 802 C C . GLN A 1 116 ? -8.490 19.731 7.632 1.00 91.44 116 GLN A C 1
ATOM 804 O O . GLN A 1 116 ? -7.938 19.888 6.541 1.00 91.44 116 GLN A O 1
ATOM 809 N N . ALA A 1 117 ? -8.366 20.592 8.645 1.00 92.62 117 ALA A N 1
ATOM 810 C CA . ALA A 1 117 ? -7.579 21.822 8.578 1.00 92.62 117 ALA A CA 1
ATOM 811 C C . ALA A 1 117 ? -6.104 21.537 8.244 1.00 92.62 117 ALA A C 1
ATOM 813 O O . ALA A 1 117 ? -5.540 22.135 7.328 1.00 92.62 117 ALA A O 1
ATOM 814 N N . ILE A 1 118 ? -5.495 20.533 8.891 1.00 92.19 118 ILE A N 1
ATOM 815 C CA . ILE A 1 118 ? -4.123 20.094 8.587 1.00 92.19 118 ILE A CA 1
ATOM 816 C C . ILE A 1 118 ? -3.994 19.650 7.124 1.00 92.19 118 ILE A C 1
ATOM 818 O O . ILE A 1 118 ? -3.055 20.042 6.430 1.00 92.19 118 ILE A O 1
ATOM 822 N N . VAL A 1 119 ? -4.916 18.818 6.631 1.00 90.94 119 VAL A N 1
ATOM 823 C CA . VAL A 1 119 ? -4.875 18.303 5.252 1.00 90.94 119 VAL A CA 1
ATOM 824 C C . VAL A 1 119 ? -5.040 19.428 4.229 1.00 90.94 119 VAL A C 1
ATOM 826 O O . VAL A 1 119 ? -4.349 19.428 3.205 1.00 90.94 119 VAL A O 1
ATOM 829 N N . GLU A 1 120 ? -5.935 20.375 4.492 1.00 90.56 120 GLU A N 1
ATOM 830 C CA . GLU A 1 120 ? -6.171 21.534 3.637 1.00 90.56 120 GLU A CA 1
ATOM 831 C C . GLU A 1 120 ? -4.958 22.469 3.613 1.00 90.56 120 GLU A C 1
ATOM 833 O O . GLU A 1 120 ? -4.428 22.751 2.535 1.00 90.56 120 GLU A O 1
ATOM 838 N N . ALA A 1 121 ? -4.421 22.823 4.781 1.00 91.38 121 ALA A N 1
ATOM 839 C CA . ALA A 1 121 ? -3.238 23.666 4.895 1.00 91.38 121 ALA A CA 1
ATOM 840 C C . ALA A 1 121 ? -2.002 23.025 4.238 1.00 91.38 121 ALA A C 1
ATOM 842 O O . ALA A 1 121 ? -1.253 23.695 3.522 1.00 91.38 121 ALA A O 1
ATOM 843 N N . LEU A 1 122 ? -1.807 21.708 4.387 1.00 90.62 122 LEU A N 1
ATOM 844 C CA . LEU A 1 122 ? -0.751 20.971 3.680 1.00 90.62 122 LEU A CA 1
ATOM 845 C C . LEU A 1 122 ? -0.941 20.983 2.161 1.00 90.62 122 LEU A C 1
ATOM 847 O O . LEU A 1 122 ? 0.043 20.954 1.418 1.00 90.62 122 LEU A O 1
ATOM 851 N N . ARG A 1 123 ? -2.188 20.972 1.682 1.00 87.38 123 ARG A N 1
ATOM 852 C CA . ARG A 1 123 ? -2.502 21.006 0.251 1.00 87.38 123 ARG A CA 1
ATOM 853 C C . ARG A 1 123 ? -2.216 22.378 -0.344 1.00 87.38 123 ARG A C 1
ATOM 855 O O . ARG A 1 123 ? -1.634 22.431 -1.425 1.00 87.38 123 ARG A O 1
ATOM 862 N N . GLU A 1 124 ? -2.593 23.439 0.357 1.00 89.69 124 GLU A N 1
ATOM 863 C CA . GLU A 1 124 ? -2.350 24.823 -0.049 1.00 89.69 124 GLU A CA 1
ATOM 864 C C . GLU A 1 124 ? -0.850 25.152 -0.053 1.00 89.69 124 GLU A C 1
ATOM 866 O O . GLU A 1 124 ? -0.326 25.679 -1.033 1.00 89.69 124 GLU A O 1
ATOM 871 N N . ASN A 1 125 ? -0.121 24.727 0.983 1.00 88.81 125 ASN A N 1
ATOM 872 C CA . ASN A 1 125 ? 1.310 25.007 1.120 1.00 88.81 125 ASN A CA 1
ATOM 873 C C . ASN A 1 125 ? 2.217 24.043 0.334 1.00 88.81 125 ASN A C 1
ATOM 875 O O . ASN A 1 125 ? 3.432 24.231 0.287 1.00 88.81 125 ASN A O 1
ATOM 879 N N . ARG A 1 126 ? 1.666 23.015 -0.330 1.00 83.62 126 ARG A N 1
ATOM 880 C CA . ARG A 1 126 ? 2.460 22.037 -1.102 1.00 83.62 126 ARG A CA 1
ATOM 881 C C . ARG A 1 126 ? 3.293 22.683 -2.217 1.00 83.62 126 ARG A C 1
ATOM 883 O O . ARG A 1 126 ? 4.277 22.084 -2.663 1.00 83.62 126 ARG A O 1
ATOM 890 N N . GLY A 1 127 ? 2.909 23.889 -2.636 1.00 80.00 127 GLY A N 1
ATOM 891 C CA . GLY A 1 127 ? 3.549 24.653 -3.697 1.00 80.00 127 GLY A CA 1
ATOM 892 C C . GLY A 1 127 ? 3.463 23.962 -5.056 1.00 80.00 127 GLY A C 1
ATOM 893 O O . GLY A 1 127 ? 2.928 22.857 -5.205 1.00 80.00 127 GLY A O 1
ATOM 894 N N . GLU A 1 128 ? 4.026 24.613 -6.071 1.00 74.12 128 GLU A N 1
ATOM 895 C CA . GLU A 1 128 ? 4.223 23.979 -7.368 1.00 74.12 128 GLU A CA 1
ATOM 896 C C . GLU A 1 128 ? 5.195 22.804 -7.207 1.00 74.12 128 GLU A C 1
ATOM 898 O O . GLU A 1 128 ? 6.260 22.894 -6.574 1.00 74.12 128 GLU A O 1
ATOM 903 N N . ARG A 1 129 ? 4.796 21.650 -7.750 1.00 72.12 129 ARG A N 1
ATOM 904 C CA . ARG A 1 129 ? 5.719 20.528 -7.892 1.00 72.12 129 ARG A CA 1
ATOM 905 C C . ARG A 1 129 ? 6.867 21.022 -8.770 1.00 72.12 129 ARG A C 1
ATOM 907 O O . ARG A 1 129 ? 6.570 21.499 -9.861 1.00 72.12 129 ARG A O 1
ATOM 914 N N . PRO A 1 130 ? 8.132 20.904 -8.331 1.00 71.19 130 PRO A N 1
ATOM 915 C CA . PRO A 1 130 ? 9.242 21.227 -9.210 1.00 71.19 130 PRO A CA 1
ATOM 916 C C . PRO A 1 130 ? 9.096 20.371 -10.465 1.00 71.19 130 PRO A C 1
ATOM 918 O O . PRO A 1 130 ? 8.780 19.177 -10.349 1.00 71.19 130 PRO A O 1
ATOM 921 N N . ASP A 1 131 ? 9.275 20.989 -11.631 1.00 71.25 131 ASP A N 1
ATOM 922 C CA . ASP A 1 131 ? 9.292 20.265 -12.893 1.00 71.25 131 ASP A CA 1
ATOM 923 C C . ASP A 1 131 ? 10.278 19.112 -12.750 1.00 71.25 131 ASP A C 1
ATOM 925 O O . ASP A 1 131 ? 11.450 19.284 -12.407 1.00 71.25 131 ASP A O 1
ATOM 929 N N . PHE A 1 132 ? 9.752 17.896 -12.875 1.00 70.38 132 PHE A N 1
ATOM 930 C CA . PHE A 1 132 ? 10.548 16.697 -12.705 1.00 70.38 132 PHE A CA 1
ATOM 931 C C . PHE A 1 132 ? 11.391 16.538 -13.963 1.00 70.38 132 PHE A C 1
ATOM 933 O O . PHE A 1 132 ? 10.984 15.871 -14.912 1.00 70.38 132 PHE A O 1
ATOM 940 N N . GLU A 1 133 ? 12.559 17.171 -13.974 1.00 73.75 133 GLU A N 1
ATOM 941 C CA . GLU A 1 133 ? 13.589 16.862 -14.950 1.00 73.75 133 GLU A CA 1
ATOM 942 C C . GLU A 1 133 ? 13.990 15.404 -14.732 1.00 73.75 133 GLU A C 1
ATOM 944 O O . GLU A 1 133 ? 14.545 15.026 -13.695 1.00 73.75 133 GLU A O 1
ATOM 949 N N . VAL A 1 134 ? 13.614 14.559 -15.692 1.00 74.50 134 VAL A N 1
ATOM 950 C CA . VAL A 1 134 ? 14.094 13.185 -15.767 1.00 74.50 134 VAL A CA 1
ATOM 951 C C . VAL A 1 134 ? 15.561 13.299 -16.173 1.00 74.50 134 VAL A C 1
ATOM 953 O O . VAL A 1 134 ? 15.820 13.702 -17.303 1.00 74.50 134 VAL A O 1
ATOM 956 N N . PRO A 1 135 ? 16.527 13.006 -15.287 1.00 78.31 135 PRO A N 1
ATOM 957 C CA . PRO A 1 135 ? 17.923 13.059 -15.682 1.00 78.31 135 PRO A CA 1
ATOM 958 C C . PRO A 1 135 ? 18.174 11.943 -16.701 1.00 78.31 135 PRO A C 1
ATOM 960 O O . PRO A 1 135 ? 17.687 10.825 -16.509 1.00 78.31 135 PRO A O 1
ATOM 963 N N . ASP A 1 136 ? 18.953 12.227 -17.746 1.00 81.50 136 ASP A N 1
ATOM 964 C CA . ASP A 1 136 ? 19.334 11.229 -18.758 1.00 81.50 136 ASP A CA 1
ATOM 965 C C . ASP A 1 136 ? 20.155 10.071 -18.155 1.00 81.50 136 ASP A C 1
ATOM 967 O O . ASP A 1 136 ? 20.193 8.963 -18.695 1.00 81.50 136 ASP A O 1
ATOM 971 N N . GLU A 1 137 ? 20.768 10.294 -16.988 1.00 86.56 137 GLU A N 1
ATOM 972 C CA . GLU A 1 137 ? 21.596 9.323 -16.279 1.00 86.56 137 GLU A CA 1
ATOM 973 C C . GLU A 1 137 ? 21.024 8.948 -14.905 1.00 86.56 137 GLU A C 1
ATOM 975 O O . GLU A 1 137 ? 20.351 9.723 -14.220 1.00 86.56 137 GLU A O 1
ATOM 980 N N . ARG A 1 138 ? 21.303 7.713 -14.467 1.00 86.81 138 ARG A N 1
ATOM 981 C CA . ARG A 1 138 ? 20.918 7.263 -13.124 1.00 86.81 138 ARG A CA 1
ATOM 982 C C . ARG A 1 138 ? 21.741 8.042 -12.087 1.00 86.81 138 ARG A C 1
ATOM 984 O O . ARG A 1 138 ? 22.964 7.943 -12.143 1.00 86.81 138 ARG A O 1
ATOM 991 N N . PRO A 1 139 ? 21.106 8.740 -11.125 1.00 87.12 139 PRO A N 1
ATOM 992 C CA . PRO A 1 139 ? 21.834 9.490 -10.109 1.00 87.12 139 PRO A CA 1
ATOM 993 C C . PRO A 1 139 ? 22.689 8.549 -9.256 1.00 87.12 139 PRO A C 1
ATOM 995 O O . PRO A 1 139 ? 22.263 7.435 -8.924 1.00 87.12 139 PRO A O 1
ATOM 998 N N . THR A 1 140 ? 23.878 9.015 -8.896 1.00 92.44 140 THR A N 1
ATOM 999 C CA . THR A 1 140 ? 24.804 8.347 -7.974 1.00 92.44 140 THR A CA 1
ATOM 1000 C C . THR A 1 140 ? 24.198 8.222 -6.573 1.00 92.44 140 THR A C 1
ATOM 1002 O O . THR A 1 140 ? 23.213 8.885 -6.245 1.00 92.44 140 THR A O 1
ATOM 1005 N N . GLU A 1 141 ? 24.756 7.360 -5.715 1.00 89.19 141 GLU A N 1
ATOM 1006 C CA . GLU A 1 141 ? 24.216 7.192 -4.356 1.00 89.19 141 GLU A CA 1
ATOM 1007 C C . GLU A 1 141 ? 24.324 8.482 -3.531 1.00 89.19 141 GLU A C 1
ATOM 1009 O O . GLU A 1 141 ? 23.366 8.851 -2.860 1.00 89.19 141 GLU A O 1
ATOM 1014 N N . GLU A 1 142 ? 25.423 9.223 -3.678 1.00 91.88 142 GLU A N 1
ATOM 1015 C CA . GLU A 1 142 ? 25.619 10.526 -3.033 1.00 91.88 142 GLU A CA 1
ATOM 1016 C C . GLU A 1 142 ? 24.562 11.547 -3.485 1.00 91.88 142 GLU A C 1
ATOM 1018 O O . GLU A 1 142 ? 23.931 12.202 -2.658 1.00 91.88 142 GLU A O 1
ATOM 1023 N N . GLU A 1 143 ? 24.264 11.625 -4.786 1.00 88.56 143 GLU A N 1
ATOM 1024 C CA . GLU A 1 143 ? 23.191 12.491 -5.296 1.00 88.56 143 GLU A CA 1
ATOM 1025 C C . GLU A 1 143 ? 21.804 12.052 -4.809 1.00 88.56 143 GLU A C 1
ATOM 1027 O O . GLU A 1 143 ? 20.908 12.880 -4.620 1.00 88.56 143 GLU A O 1
ATOM 1032 N N . ARG A 1 144 ? 21.590 10.748 -4.601 1.00 85.75 144 ARG A N 1
ATOM 1033 C CA . ARG A 1 144 ? 20.332 10.223 -4.054 1.00 85.75 144 ARG A CA 1
ATOM 1034 C C . ARG A 1 144 ? 20.180 10.563 -2.578 1.00 85.75 144 ARG A C 1
ATOM 1036 O O . ARG A 1 144 ? 19.067 10.893 -2.171 1.00 85.75 144 ARG A O 1
ATOM 1043 N N . GLU A 1 145 ? 21.250 10.482 -1.796 1.00 88.56 145 GLU A N 1
ATOM 1044 C CA . GLU A 1 145 ? 21.270 10.905 -0.394 1.00 88.56 145 GLU A CA 1
ATOM 1045 C C . GLU A 1 145 ? 21.069 12.415 -0.276 1.00 88.56 145 GLU A C 1
ATOM 1047 O O . GLU A 1 145 ? 20.187 12.844 0.466 1.00 88.56 145 GLU A O 1
ATOM 1052 N N . ALA A 1 146 ? 21.766 13.212 -1.090 1.00 90.12 146 ALA A N 1
ATOM 1053 C CA . ALA A 1 146 ? 21.586 14.660 -1.147 1.00 90.12 146 ALA A CA 1
ATOM 1054 C C . ALA A 1 146 ? 20.135 15.041 -1.489 1.00 90.12 146 ALA A C 1
ATOM 1056 O O . ALA A 1 146 ? 19.515 15.820 -0.767 1.00 90.12 146 ALA A O 1
ATOM 1057 N N . ARG A 1 147 ? 19.530 14.414 -2.512 1.00 86.62 147 ARG A N 1
ATOM 1058 C CA . ARG A 1 147 ? 18.104 14.622 -2.836 1.00 86.62 147 ARG A CA 1
ATOM 1059 C C . ARG A 1 147 ? 17.161 14.178 -1.722 1.00 86.62 147 ARG A C 1
ATOM 1061 O O . ARG A 1 147 ? 16.058 14.711 -1.626 1.00 86.62 147 ARG A O 1
ATOM 1068 N N . ARG A 1 148 ? 17.512 13.160 -0.930 1.00 84.94 148 ARG A N 1
ATOM 1069 C CA . ARG A 1 148 ? 16.690 12.746 0.220 1.00 84.94 148 ARG A CA 1
ATOM 1070 C C . ARG A 1 148 ? 16.765 13.782 1.329 1.00 84.94 148 ARG A C 1
ATOM 1072 O O . ARG A 1 148 ? 15.711 14.229 1.764 1.00 84.94 148 ARG A O 1
ATOM 1079 N N . ALA A 1 149 ? 17.971 14.205 1.694 1.00 88.31 149 ALA A N 1
ATOM 1080 C CA . ALA A 1 149 ? 18.186 15.235 2.701 1.00 88.31 149 ALA A CA 1
ATOM 1081 C C . ALA A 1 149 ? 17.482 16.548 2.322 1.00 88.31 149 ALA A C 1
ATOM 1083 O O . ALA A 1 149 ? 16.790 17.137 3.145 1.00 88.31 149 ALA A O 1
ATOM 1084 N N . GLU A 1 150 ? 17.565 16.963 1.055 1.00 88.06 150 GLU A N 1
ATOM 1085 C CA . GLU A 1 150 ? 16.857 18.144 0.548 1.00 88.06 150 GLU A CA 1
ATOM 1086 C C . GLU A 1 150 ? 15.330 18.002 0.671 1.00 88.06 150 GLU A C 1
ATOM 1088 O O . GLU A 1 150 ? 14.642 18.917 1.123 1.00 88.06 150 GLU A O 1
ATOM 1093 N N . ARG A 1 151 ? 14.776 16.837 0.308 1.00 86.38 151 ARG A N 1
ATOM 1094 C CA . ARG A 1 151 ? 13.334 16.568 0.438 1.00 86.38 151 ARG A CA 1
ATOM 1095 C C . ARG A 1 151 ? 12.877 16.545 1.890 1.00 86.38 151 ARG A C 1
ATOM 1097 O O . ARG A 1 151 ? 11.772 17.000 2.167 1.00 86.38 151 ARG A O 1
ATOM 1104 N N . GLU A 1 152 ? 13.687 15.997 2.787 1.00 87.69 152 GLU A N 1
ATOM 1105 C CA . GLU A 1 152 ? 13.409 15.966 4.223 1.00 87.69 152 GLU A CA 1
ATOM 1106 C C . GLU A 1 152 ? 13.448 17.374 4.816 1.00 87.69 152 GLU A C 1
ATOM 1108 O O . GLU A 1 152 ? 12.506 17.753 5.505 1.00 87.69 152 GLU A O 1
ATOM 1113 N N . ALA A 1 153 ? 14.446 18.185 4.457 1.00 89.75 153 ALA A N 1
ATOM 1114 C CA . ALA A 1 153 ? 14.530 19.583 4.869 1.00 89.75 153 ALA A CA 1
ATOM 1115 C C . ALA A 1 153 ? 13.323 20.398 4.378 1.00 89.75 153 ALA A C 1
ATOM 1117 O O . ALA A 1 153 ? 12.652 21.049 5.175 1.00 89.75 153 ALA A O 1
ATOM 1118 N N . ARG A 1 154 ? 12.972 20.285 3.088 1.00 88.75 154 ARG A N 1
ATOM 1119 C CA . ARG A 1 154 ? 11.790 20.959 2.523 1.00 88.75 154 ARG A CA 1
ATOM 1120 C C . ARG A 1 154 ? 10.493 20.495 3.186 1.00 88.75 154 ARG A C 1
ATOM 1122 O O . ARG A 1 154 ? 9.569 21.283 3.367 1.00 88.75 154 ARG A O 1
ATOM 1129 N N . ARG A 1 155 ? 10.394 19.207 3.527 1.00 90.06 155 ARG A N 1
ATOM 1130 C CA . ARG A 1 155 ? 9.242 18.668 4.256 1.00 90.06 155 ARG A CA 1
ATOM 1131 C C . ARG A 1 155 ? 9.166 19.255 5.664 1.00 90.06 155 ARG A C 1
ATOM 1133 O O . ARG A 1 155 ? 8.079 19.647 6.060 1.00 90.06 155 ARG A O 1
ATOM 1140 N N . ALA A 1 156 ? 10.277 19.318 6.392 1.00 90.81 156 ALA A N 1
ATOM 1141 C CA . ALA A 1 156 ? 10.315 19.888 7.737 1.00 90.81 156 ALA A CA 1
ATOM 1142 C C . ALA A 1 156 ? 9.890 21.366 7.731 1.00 90.81 156 ALA A C 1
ATOM 1144 O O . ALA A 1 156 ? 9.002 21.742 8.488 1.00 90.81 156 ALA A O 1
ATOM 1145 N N . GLU A 1 157 ? 10.423 22.162 6.802 1.00 92.94 157 GLU A N 1
ATOM 1146 C CA . GLU A 1 157 ? 10.061 23.578 6.633 1.00 92.94 157 GLU A CA 1
ATOM 1147 C C . GLU A 1 157 ? 8.568 23.771 6.308 1.00 92.94 157 GLU A C 1
ATOM 1149 O O . GLU A 1 157 ? 7.903 24.649 6.864 1.00 92.94 157 GLU A O 1
ATOM 1154 N N . LEU A 1 158 ? 8.012 22.912 5.446 1.00 92.38 158 LEU A N 1
ATOM 1155 C CA . LEU A 1 158 ? 6.582 22.900 5.140 1.00 92.38 158 LEU A CA 1
ATOM 1156 C C . LEU A 1 158 ? 5.738 22.620 6.392 1.00 92.38 158 LEU A C 1
ATOM 1158 O O . LEU A 1 158 ? 4.738 23.298 6.620 1.00 92.38 158 LEU A O 1
ATOM 1162 N N . LEU A 1 159 ? 6.128 21.627 7.198 1.00 93.62 159 LEU A N 1
ATOM 1163 C CA . LEU A 1 159 ? 5.417 21.285 8.431 1.00 93.62 159 LEU A CA 1
ATOM 1164 C C . LEU A 1 159 ? 5.537 22.396 9.482 1.00 93.62 159 LEU A C 1
ATOM 1166 O O . LEU A 1 159 ? 4.550 22.689 10.146 1.00 93.62 159 LEU A O 1
ATOM 1170 N N . ASP A 1 160 ? 6.705 23.027 9.633 1.00 94.75 160 ASP A N 1
ATOM 1171 C CA . ASP A 1 160 ? 6.889 24.203 10.501 1.00 94.75 160 ASP A CA 1
ATOM 1172 C C . ASP A 1 160 ? 5.947 25.339 10.106 1.00 94.75 160 ASP A C 1
ATOM 1174 O O . ASP A 1 160 ? 5.259 25.896 10.961 1.00 94.75 160 ASP A O 1
ATOM 1178 N N . THR A 1 161 ? 5.865 25.635 8.810 1.00 95.50 161 THR A N 1
ATOM 1179 C CA . THR A 1 161 ? 5.004 26.704 8.295 1.00 95.50 161 THR A CA 1
ATOM 1180 C C . THR A 1 161 ? 3.526 26.407 8.551 1.00 95.50 161 THR A C 1
ATOM 1182 O O . THR A 1 161 ? 2.823 27.244 9.111 1.00 95.50 161 THR A O 1
ATOM 1185 N N . VAL A 1 162 ? 3.063 25.205 8.187 1.00 95.81 162 VAL A N 1
ATOM 1186 C CA . VAL A 1 162 ? 1.652 24.810 8.318 1.00 95.81 162 VAL A CA 1
ATOM 1187 C C . VAL A 1 162 ? 1.218 24.728 9.779 1.00 95.81 162 VAL A C 1
ATOM 1189 O O . VAL A 1 162 ? 0.198 25.295 10.151 1.00 95.81 162 VAL A O 1
ATOM 1192 N N . PHE A 1 163 ? 1.978 24.048 10.638 1.00 96.69 163 PHE A N 1
ATOM 1193 C CA . PHE A 1 163 ? 1.581 23.935 12.042 1.00 96.69 163 PHE A CA 1
ATOM 1194 C C . PHE A 1 163 ? 1.702 25.270 12.781 1.00 96.69 163 PHE A C 1
ATOM 1196 O O . PHE A 1 163 ? 0.864 25.571 13.626 1.00 96.69 163 PHE A O 1
ATOM 1203 N N . GLY A 1 164 ? 2.686 26.104 12.429 1.00 96.31 164 GLY A N 1
ATOM 1204 C CA . GLY A 1 164 ? 2.815 27.450 12.982 1.00 96.31 164 GLY A CA 1
ATOM 1205 C C . GLY A 1 164 ? 1.611 28.345 12.672 1.00 96.31 164 GLY A C 1
ATOM 1206 O O . GLY A 1 164 ? 1.165 29.080 13.558 1.00 96.31 164 GLY A O 1
ATOM 1207 N N . SER A 1 165 ? 1.055 28.272 11.454 1.00 96.50 165 SER A N 1
ATOM 1208 C CA . SER A 1 165 ? -0.150 29.037 11.103 1.00 96.50 165 SER A CA 1
ATOM 1209 C C . SER A 1 165 ? -1.379 28.520 11.848 1.00 96.50 165 SER A C 1
ATOM 1211 O O . SER A 1 165 ? -2.030 29.305 12.527 1.00 96.50 165 SER A O 1
ATOM 1213 N N . LEU A 1 166 ? -1.618 27.204 11.847 1.00 96.88 166 LEU A N 1
ATOM 1214 C CA . LEU A 1 166 ? -2.778 26.594 12.517 1.00 96.88 166 LEU A CA 1
ATOM 1215 C C . LEU A 1 166 ? -2.806 26.871 14.031 1.00 96.88 166 LEU A C 1
ATOM 1217 O O . LEU A 1 166 ? -3.871 27.093 14.606 1.00 96.88 166 LEU A O 1
ATOM 1221 N N . VAL A 1 167 ? -1.637 26.902 14.684 1.00 97.94 167 VAL A N 1
ATOM 1222 C CA . VAL A 1 167 ? -1.530 27.274 16.107 1.00 97.94 167 VAL A CA 1
ATOM 1223 C C . VAL A 1 167 ? -1.798 28.763 16.327 1.00 97.94 167 VAL A C 1
ATOM 1225 O O . VAL A 1 167 ? -2.446 29.142 17.301 1.00 97.94 167 VAL A O 1
ATOM 1228 N N . THR A 1 168 ? -1.324 29.623 15.422 1.00 97.50 168 THR A N 1
ATOM 1229 C CA . THR A 1 168 ? -1.561 31.074 15.501 1.00 97.50 168 THR A CA 1
ATOM 1230 C C . THR A 1 168 ? -3.035 31.421 15.284 1.00 97.50 168 THR A C 1
ATOM 1232 O O . THR A 1 168 ? -3.561 32.298 15.971 1.00 97.50 168 THR A O 1
ATOM 1235 N N . ASP A 1 169 ? -3.699 30.709 14.375 1.00 96.31 169 ASP A N 1
ATOM 1236 C CA . ASP A 1 169 ? -5.123 30.863 14.065 1.00 96.31 169 ASP A CA 1
ATOM 1237 C C . ASP A 1 169 ? -6.028 30.256 15.155 1.00 96.31 169 ASP A C 1
ATOM 1239 O O . ASP A 1 169 ? -7.225 30.542 15.213 1.00 96.31 169 ASP A O 1
ATOM 1243 N N . GLY A 1 170 ? -5.445 29.482 16.080 1.00 96.56 170 GLY A N 1
ATOM 1244 C CA . GLY A 1 170 ? -6.138 28.860 17.207 1.00 96.56 170 GLY A CA 1
ATOM 1245 C C . GLY A 1 170 ? -6.907 27.589 16.841 1.00 96.56 170 GLY A C 1
ATOM 1246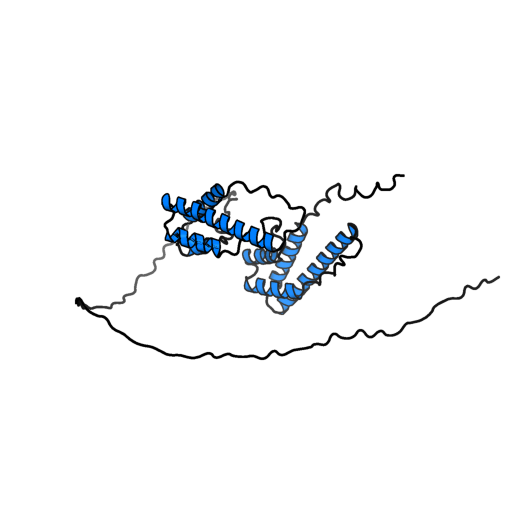 O O . GLY A 1 170 ? -7.717 27.130 17.644 1.00 96.56 170 GLY A O 1
ATOM 1247 N N . GLU A 1 171 ? -6.660 27.026 15.656 1.00 96.19 171 GLU A N 1
ATOM 1248 C CA . GLU A 1 171 ? -7.246 25.757 15.205 1.00 96.19 171 GLU A CA 1
ATOM 1249 C C . GLU A 1 171 ? -6.567 24.550 15.868 1.00 96.19 171 GLU A C 1
ATOM 1251 O O . GLU A 1 171 ? -7.201 23.521 16.096 1.00 96.19 171 GLU A O 1
ATOM 1256 N N . LEU A 1 172 ? -5.285 24.683 16.224 1.00 96.19 172 LEU A N 1
ATOM 1257 C CA . LEU A 1 172 ? -4.528 23.694 16.992 1.00 96.19 172 LEU A CA 1
ATOM 1258 C C . LEU A 1 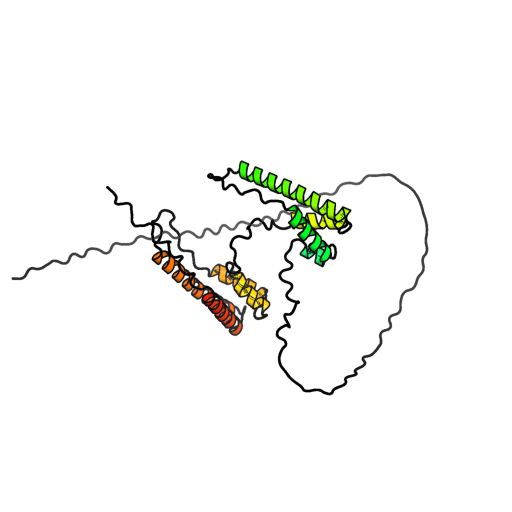172 ? -3.893 24.332 18.224 1.00 96.19 172 LEU A C 1
ATOM 1260 O O . LEU A 1 172 ? -3.453 25.480 18.193 1.00 96.19 172 LEU A O 1
ATOM 1264 N N . ASP A 1 173 ? -3.748 23.562 19.297 1.00 97.50 173 ASP A N 1
ATOM 1265 C CA . ASP A 1 173 ? -2.785 23.896 20.343 1.00 97.50 173 ASP A CA 1
ATOM 1266 C C . ASP A 1 173 ? -1.382 23.335 20.028 1.00 97.50 173 ASP A C 1
ATOM 1268 O O . ASP A 1 173 ? -1.191 22.500 19.139 1.00 97.50 173 ASP A O 1
ATOM 1272 N N . GLN A 1 174 ? -0.370 23.801 20.767 1.00 97.12 174 GLN A N 1
ATOM 1273 C CA . GLN A 1 174 ? 1.018 23.380 20.552 1.00 97.12 174 GLN A CA 1
ATOM 1274 C C . GLN A 1 174 ? 1.215 21.867 20.748 1.00 97.12 174 GLN A C 1
ATOM 1276 O O . GLN A 1 174 ? 1.987 21.249 20.022 1.00 97.12 174 GLN A O 1
ATOM 1281 N N . THR A 1 175 ? 0.498 21.257 21.695 1.00 96.50 175 THR A N 1
ATOM 1282 C CA . THR A 1 175 ? 0.607 19.818 21.981 1.00 96.50 175 THR A CA 1
ATOM 1283 C C . THR A 1 175 ? 0.023 19.001 20.830 1.00 96.50 175 THR A C 1
ATOM 1285 O O . THR A 1 175 ? 0.612 18.006 20.413 1.00 96.50 175 THR A O 1
ATOM 1288 N N . GLN A 1 176 ? -1.105 19.445 20.276 1.00 96.69 176 GLN A N 1
ATOM 1289 C CA . GLN A 1 176 ? -1.741 18.844 19.105 1.00 96.69 176 GLN A CA 1
ATOM 1290 C C . GLN A 1 176 ? -0.862 18.950 17.858 1.00 96.69 176 GLN A C 1
ATOM 1292 O O . GLN A 1 176 ? -0.719 17.970 17.125 1.00 96.69 176 GLN A O 1
ATOM 1297 N N . ALA A 1 177 ? -0.249 20.113 17.630 1.00 96.00 177 ALA A N 1
ATOM 1298 C CA . ALA A 1 177 ? 0.681 20.328 16.526 1.00 96.00 177 ALA A CA 1
ATOM 1299 C C . ALA A 1 177 ? 1.914 19.414 16.624 1.00 96.00 177 ALA A C 1
ATOM 1301 O O . ALA A 1 177 ? 2.296 18.779 15.637 1.00 96.00 177 ALA A O 1
ATOM 1302 N N . ASP A 1 178 ? 2.498 19.290 17.819 1.00 95.81 178 ASP A N 1
ATOM 1303 C CA . ASP A 1 178 ? 3.657 18.427 18.060 1.00 95.81 178 ASP A CA 1
ATOM 1304 C C . ASP A 1 178 ? 3.300 16.938 17.879 1.00 95.81 178 ASP A C 1
ATOM 1306 O O . ASP A 1 178 ? 4.045 16.194 17.234 1.00 95.81 178 ASP A O 1
ATOM 1310 N N . ALA A 1 179 ? 2.134 16.502 18.371 1.00 94.44 179 ALA A N 1
ATOM 1311 C CA . ALA A 1 179 ? 1.642 15.136 18.184 1.00 94.44 179 ALA A CA 1
ATOM 1312 C C . ALA A 1 179 ? 1.370 14.820 16.704 1.00 94.44 179 ALA A C 1
ATOM 1314 O O . ALA A 1 179 ? 1.804 13.784 16.195 1.00 94.44 179 ALA A O 1
ATOM 1315 N N . ALA A 1 180 ? 0.711 15.734 15.986 1.00 92.38 180 ALA A N 1
ATOM 1316 C CA . ALA A 1 180 ? 0.449 15.600 14.557 1.00 92.38 180 ALA A CA 1
ATOM 1317 C C . ALA A 1 180 ? 1.750 15.529 13.744 1.00 92.38 180 ALA A C 1
ATOM 1319 O O . ALA A 1 180 ? 1.863 14.709 12.830 1.00 92.38 180 ALA A O 1
ATOM 1320 N N . ARG A 1 181 ? 2.755 16.346 14.089 1.00 93.88 181 ARG A N 1
ATOM 1321 C CA . ARG A 1 181 ? 4.090 16.283 13.481 1.00 93.88 181 ARG A CA 1
ATOM 1322 C C . ARG A 1 181 ? 4.741 14.925 13.706 1.00 93.88 181 ARG A C 1
ATOM 1324 O O . ARG A 1 181 ? 5.162 14.305 12.731 1.00 93.88 181 ARG A O 1
ATOM 1331 N N . ALA A 1 182 ? 4.785 14.460 14.952 1.00 91.25 182 ALA A N 1
ATOM 1332 C CA . ALA A 1 182 ? 5.377 13.172 15.292 1.00 91.25 182 ALA A CA 1
ATOM 1333 C C . ALA A 1 182 ? 4.698 12.031 14.522 1.00 91.25 182 ALA A C 1
ATOM 1335 O O . ALA A 1 182 ? 5.378 11.194 13.938 1.00 91.25 182 ALA A O 1
ATOM 1336 N N . ALA A 1 183 ? 3.368 12.051 14.422 1.00 89.88 183 ALA A N 1
ATOM 1337 C CA . ALA A 1 183 ? 2.620 11.053 13.670 1.00 89.88 183 ALA A CA 1
ATOM 1338 C C . ALA A 1 183 ? 2.916 11.091 12.158 1.00 89.88 183 ALA A C 1
ATOM 1340 O O . ALA A 1 183 ? 3.022 10.051 11.515 1.00 89.88 183 ALA A O 1
ATOM 1341 N N . ILE A 1 184 ? 3.104 12.276 11.567 1.00 89.50 184 ILE A N 1
ATOM 1342 C CA . ILE A 1 184 ? 3.519 12.416 10.162 1.00 89.50 184 ILE A CA 1
ATOM 1343 C C . ILE A 1 184 ? 4.953 11.899 9.945 1.00 89.50 184 ILE A C 1
ATOM 1345 O O . ILE A 1 184 ? 5.247 11.338 8.885 1.00 89.50 184 ILE A O 1
ATOM 1349 N N . GLU A 1 185 ? 5.860 12.130 10.891 1.00 86.94 185 GLU A N 1
ATOM 1350 C CA . GLU A 1 185 ? 7.261 11.695 10.824 1.00 86.94 185 GLU A CA 1
ATOM 1351 C C . GLU A 1 185 ? 7.420 10.185 11.022 1.00 86.94 185 GLU A C 1
ATOM 1353 O O . GLU A 1 185 ? 8.169 9.563 10.266 1.00 86.94 185 GLU A O 1
ATOM 1358 N N . ASP A 1 186 ? 6.684 9.613 11.976 1.00 83.06 186 ASP A N 1
ATOM 1359 C CA . ASP A 1 186 ? 6.672 8.181 12.288 1.00 83.06 186 ASP A CA 1
ATOM 1360 C C . ASP A 1 186 ? 5.904 7.368 11.241 1.00 83.06 186 ASP A C 1
ATOM 1362 O O . ASP A 1 186 ? 6.260 6.225 10.939 1.00 83.06 186 ASP A O 1
ATOM 1366 N N . ALA A 1 187 ? 4.895 7.977 10.603 1.00 78.94 187 ALA A N 1
ATOM 1367 C CA . ALA A 1 187 ? 4.174 7.328 9.524 1.00 78.94 187 ALA A CA 1
ATOM 1368 C C . ALA A 1 187 ? 5.160 6.888 8.433 1.00 78.94 187 ALA A C 1
ATOM 1370 O O . ALA A 1 187 ? 5.850 7.732 7.837 1.00 78.94 187 ALA A O 1
ATOM 1371 N N . PRO A 1 188 ? 5.224 5.575 8.127 1.00 60.31 188 PRO A N 1
ATOM 1372 C CA . PRO A 1 188 ? 6.168 5.040 7.164 1.00 60.31 188 PRO A CA 1
ATOM 1373 C C . PRO A 1 188 ? 5.934 5.784 5.867 1.00 60.31 188 PRO A C 1
ATOM 1375 O O . PRO A 1 188 ? 4.838 5.690 5.319 1.00 60.31 188 PRO A O 1
ATOM 1378 N N . ALA A 1 189 ? 6.933 6.568 5.437 1.00 57.25 189 ALA A N 1
ATOM 1379 C CA . ALA A 1 189 ? 6.792 7.552 4.374 1.00 57.25 189 ALA A CA 1
ATOM 1380 C C . ALA A 1 189 ? 5.842 7.028 3.294 1.00 57.25 189 ALA A C 1
ATOM 1382 O O . ALA A 1 189 ? 6.222 6.180 2.478 1.00 57.25 189 ALA A O 1
ATOM 1383 N N . ILE A 1 190 ? 4.612 7.557 3.282 1.00 48.38 190 ILE A N 1
ATOM 1384 C CA . ILE A 1 190 ? 3.530 7.163 2.363 1.00 48.38 190 ILE A CA 1
ATOM 1385 C C . ILE A 1 190 ? 3.963 7.403 0.889 1.00 48.38 190 ILE A C 1
ATOM 1387 O O . ILE A 1 190 ? 3.287 7.039 -0.064 1.00 48.38 190 ILE A O 1
ATOM 1391 N N . GLY A 1 191 ? 5.167 7.953 0.678 1.00 42.47 191 GLY A N 1
ATOM 1392 C CA . GLY A 1 191 ? 5.879 8.098 -0.586 1.00 42.47 191 GLY A CA 1
ATOM 1393 C C . GLY A 1 191 ? 6.959 7.058 -0.949 1.00 42.47 191 GLY A C 1
ATOM 1394 O O . GLY A 1 191 ? 7.614 7.280 -1.966 1.00 42.47 191 GLY A O 1
ATOM 1395 N N . ARG A 1 192 ? 7.182 5.931 -0.242 1.00 43.88 192 ARG A N 1
ATOM 1396 C CA . ARG A 1 192 ? 8.043 4.840 -0.797 1.00 43.88 192 ARG A CA 1
ATOM 1397 C C . ARG A 1 192 ? 7.362 3.998 -1.887 1.00 43.88 192 ARG A C 1
ATOM 1399 O O . ARG A 1 192 ? 8.015 3.190 -2.547 1.00 43.88 192 ARG A O 1
ATOM 1406 N N . ARG A 1 193 ? 6.085 4.251 -2.159 1.00 42.06 193 ARG A N 1
ATOM 1407 C CA . ARG A 1 193 ? 5.381 3.872 -3.388 1.00 42.06 193 ARG A CA 1
ATOM 1408 C C . ARG A 1 193 ? 4.538 5.070 -3.787 1.00 42.06 193 ARG A C 1
ATOM 1410 O O . ARG A 1 193 ? 3.556 5.368 -3.125 1.00 42.06 193 ARG A O 1
ATOM 1417 N N . GLY A 1 194 ? 4.935 5.792 -4.831 1.00 37.47 194 GLY A N 1
ATOM 1418 C CA . GLY A 1 194 ? 4.077 6.845 -5.370 1.00 37.47 194 GLY A CA 1
ATOM 1419 C C . GLY A 1 194 ? 2.688 6.287 -5.734 1.00 37.47 194 GLY A C 1
ATOM 1420 O O . GLY A 1 194 ? 2.577 5.092 -6.014 1.00 37.47 194 GLY A O 1
ATOM 1421 N N . PRO A 1 195 ? 1.648 7.133 -5.828 1.00 39.41 195 PRO A N 1
ATOM 1422 C CA . PRO A 1 195 ? 0.304 6.755 -6.294 1.00 39.41 195 PRO A CA 1
ATOM 1423 C C . PRO A 1 195 ? 0.252 6.339 -7.783 1.00 39.41 195 PRO A C 1
ATOM 1425 O O . PRO A 1 195 ? -0.791 6.367 -8.428 1.00 39.41 195 PRO A O 1
ATOM 1428 N N . GLY A 1 196 ? 1.384 5.935 -8.361 1.00 40.16 196 GLY A N 1
ATOM 1429 C CA . GLY A 1 196 ? 1.461 5.322 -9.673 1.00 40.16 196 GLY A CA 1
ATOM 1430 C C . GLY A 1 196 ? 1.305 3.809 -9.564 1.00 40.16 196 GLY A C 1
ATOM 1431 O O . GLY A 1 196 ? 2.247 3.107 -9.207 1.00 40.16 196 GLY A O 1
ATOM 1432 N N . ARG A 1 197 ? 0.147 3.302 -9.999 1.00 44.12 197 ARG A N 1
ATOM 1433 C CA . ARG A 1 197 ? -0.021 1.930 -10.516 1.00 44.12 197 ARG A CA 1
ATOM 1434 C C . ARG A 1 197 ? 0.064 0.759 -9.527 1.00 44.12 197 ARG A C 1
ATOM 1436 O O . ARG A 1 197 ? 0.455 -0.332 -9.930 1.00 44.12 197 ARG A O 1
ATOM 1443 N N . HIS A 1 198 ? -0.467 0.904 -8.319 1.00 41.47 198 HIS A N 1
ATOM 1444 C CA . HIS A 1 198 ? -1.224 -0.218 -7.751 1.00 41.47 198 HIS A CA 1
ATOM 1445 C C . HIS A 1 198 ? -2.695 0.131 -7.821 1.00 41.47 198 HIS A C 1
ATOM 1447 O O . HIS A 1 198 ? -3.248 0.734 -6.914 1.00 41.47 198 HIS A O 1
ATOM 1453 N N . GLY A 1 199 ? -3.316 -0.226 -8.948 1.00 40.75 199 GLY A N 1
ATOM 1454 C CA . GLY A 1 199 ? -4.753 -0.468 -8.913 1.00 40.75 199 GLY A CA 1
ATOM 1455 C C . GLY A 1 199 ? -5.051 -1.547 -7.857 1.00 40.75 199 GLY A C 1
ATOM 1456 O O . GLY A 1 199 ? -4.139 -2.316 -7.529 1.00 40.75 199 GLY A O 1
ATOM 1457 N N . PRO A 1 200 ? -6.286 -1.625 -7.346 1.00 38.50 200 PRO A N 1
ATOM 1458 C CA . PRO A 1 200 ? -6.696 -2.490 -6.228 1.00 38.50 200 PRO A CA 1
ATOM 1459 C C . PRO A 1 200 ? -6.510 -4.017 -6.419 1.00 38.50 200 PRO A C 1
ATOM 1461 O O . PRO A 1 200 ? -7.045 -4.800 -5.651 1.00 38.50 200 PRO A O 1
ATOM 1464 N N . GLY A 1 201 ? -5.726 -4.489 -7.393 1.00 40.66 201 GLY A N 1
ATOM 1465 C CA . GLY A 1 201 ? -5.683 -5.895 -7.805 1.00 40.66 201 GLY A CA 1
ATOM 1466 C C . GLY A 1 201 ? -4.299 -6.540 -7.894 1.00 40.66 201 GLY A C 1
ATOM 1467 O O . GLY A 1 201 ? -4.074 -7.308 -8.828 1.00 40.66 201 GLY A O 1
ATOM 1468 N N . ARG A 1 202 ? -3.321 -6.238 -7.018 1.00 47.34 202 ARG A N 1
ATOM 1469 C CA . ARG A 1 202 ? -1.989 -6.891 -7.140 1.00 47.34 202 ARG A CA 1
ATOM 1470 C C . ARG A 1 202 ? -1.336 -7.501 -5.908 1.00 47.34 202 ARG A C 1
ATOM 1472 O O . ARG A 1 202 ? -0.294 -8.139 -6.059 1.00 47.34 202 ARG A O 1
ATOM 1479 N N . SER A 1 203 ? -1.942 -7.416 -4.738 1.00 46.41 203 SER A N 1
ATOM 1480 C CA . SER A 1 203 ? -1.768 -8.472 -3.743 1.00 46.41 203 SER A CA 1
ATOM 1481 C C . SER A 1 203 ? -3.023 -9.333 -3.821 1.00 46.41 203 SER A C 1
ATOM 1483 O O . SER A 1 203 ? -4.118 -8.792 -3.932 1.00 46.41 203 SER A O 1
ATOM 1485 N N . GLY A 1 204 ? -2.904 -10.657 -3.721 1.00 51.78 204 GLY A N 1
ATOM 1486 C CA . GLY A 1 204 ? -4.063 -11.539 -3.496 1.00 51.78 204 GLY A CA 1
ATOM 1487 C C . GLY A 1 204 ? -4.862 -11.197 -2.223 1.00 51.78 204 GLY A C 1
ATOM 1488 O O . GLY A 1 204 ? -5.814 -11.886 -1.897 1.00 51.78 204 GLY A O 1
ATOM 1489 N N . SER A 1 205 ? -4.490 -10.116 -1.525 1.00 57.38 205 SER A N 1
ATOM 1490 C CA . SER A 1 205 ? -5.216 -9.519 -0.416 1.00 57.38 205 SER A CA 1
ATOM 1491 C C . SER A 1 205 ? -6.587 -8.996 -0.822 1.00 57.38 205 SER A C 1
ATOM 1493 O O . SER A 1 205 ? -7.480 -9.088 -0.005 1.00 57.38 205 SER A O 1
ATOM 1495 N N . GLY A 1 206 ? -6.790 -8.487 -2.046 1.00 76.38 206 GLY A N 1
ATOM 1496 C CA . GLY A 1 206 ? -8.089 -7.908 -2.423 1.00 76.38 206 GLY A CA 1
ATOM 1497 C C . GLY A 1 206 ? -9.242 -8.917 -2.369 1.00 76.38 206 GLY A C 1
ATOM 1498 O O . GLY A 1 206 ? -10.299 -8.609 -1.831 1.00 76.38 206 GLY A O 1
ATOM 1499 N N . LEU A 1 207 ? -9.007 -10.141 -2.856 1.00 88.69 207 LEU A N 1
ATOM 1500 C CA . LEU A 1 207 ? -10.012 -11.207 -2.850 1.00 88.69 207 LEU A CA 1
ATOM 1501 C C . LEU A 1 207 ? -10.381 -11.614 -1.417 1.00 88.69 207 LEU A C 1
ATOM 1503 O O . LEU A 1 207 ? -11.550 -11.557 -1.046 1.00 88.69 207 LEU A O 1
ATOM 1507 N N . LEU A 1 208 ? -9.386 -11.959 -0.594 1.00 90.88 208 LEU A N 1
ATOM 1508 C CA . LEU A 1 208 ? -9.645 -12.427 0.770 1.00 90.88 208 LEU A CA 1
ATOM 1509 C C . LEU A 1 208 ? -10.186 -11.303 1.656 1.00 90.88 208 LEU A C 1
ATOM 1511 O O . LEU A 1 208 ? -11.093 -11.542 2.437 1.00 90.88 208 LEU A O 1
ATOM 1515 N N . SER A 1 209 ? -9.682 -10.075 1.503 1.00 87.31 209 SER A N 1
ATOM 1516 C CA . SER A 1 209 ? -10.197 -8.920 2.242 1.00 87.31 209 SER A CA 1
ATOM 1517 C C . SER A 1 209 ? -11.669 -8.655 1.927 1.00 87.31 209 SER A C 1
ATOM 1519 O O . SER A 1 209 ? -12.412 -8.385 2.858 1.00 87.31 209 SER A O 1
ATOM 1521 N N . SER A 1 210 ? -12.114 -8.793 0.667 1.00 87.69 210 SER A N 1
ATOM 1522 C CA . SER A 1 210 ? -13.544 -8.641 0.350 1.00 87.69 210 SER A CA 1
ATOM 1523 C C . SER A 1 210 ? -14.411 -9.677 1.067 1.00 87.69 210 SER A C 1
ATOM 1525 O O . SER A 1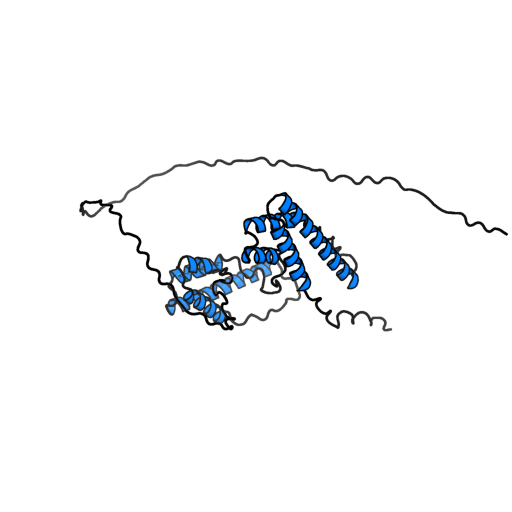 210 ? -15.395 -9.313 1.692 1.00 87.69 210 SER A O 1
ATOM 1527 N N . LEU A 1 211 ? -13.981 -10.941 1.097 1.00 92.12 211 LEU A N 1
ATOM 1528 C CA . LEU A 1 211 ? -14.718 -12.017 1.764 1.00 92.12 211 LEU A CA 1
ATOM 1529 C C . LEU A 1 211 ? -14.720 -11.887 3.292 1.00 92.12 211 LEU A C 1
ATOM 1531 O O . LEU A 1 211 ? -15.676 -12.306 3.940 1.00 92.12 211 LEU A O 1
ATOM 1535 N N . VAL A 1 212 ? -13.669 -11.298 3.869 1.00 92.50 212 VAL A N 1
ATOM 1536 C CA . VAL A 1 212 ? -13.640 -10.958 5.296 1.00 92.50 212 VAL A CA 1
ATOM 1537 C C . VAL A 1 212 ? -14.615 -9.827 5.611 1.00 92.50 212 VAL A C 1
ATOM 1539 O O . VAL A 1 212 ? -15.382 -9.935 6.565 1.00 92.50 212 VAL A O 1
ATOM 1542 N N . THR A 1 213 ? -14.630 -8.768 4.798 1.00 85.81 213 THR A N 1
ATOM 1543 C CA . THR A 1 213 ? -15.597 -7.669 4.939 1.00 85.81 213 THR A CA 1
ATOM 1544 C C . THR A 1 213 ? -17.034 -8.164 4.791 1.00 85.81 213 THR A C 1
ATOM 1546 O O . THR A 1 213 ? -17.891 -7.792 5.589 1.00 85.81 213 THR A O 1
ATOM 1549 N N . ASP A 1 214 ? -17.280 -9.067 3.840 1.00 88.38 214 ASP A N 1
ATOM 1550 C CA . ASP A 1 214 ? -18.583 -9.704 3.621 1.00 88.38 214 ASP A CA 1
ATOM 1551 C C . ASP A 1 214 ? -18.968 -10.676 4.759 1.00 88.38 214 ASP A C 1
ATOM 1553 O O . ASP A 1 214 ? -20.060 -11.245 4.755 1.00 88.38 214 ASP A O 1
ATOM 1557 N N . GLY A 1 215 ? -18.076 -10.905 5.732 1.00 91.25 215 GLY A N 1
ATOM 1558 C CA . GLY A 1 215 ? -18.280 -11.819 6.857 1.00 91.25 215 GLY A CA 1
ATOM 1559 C C . GLY A 1 215 ? -18.286 -13.298 6.465 1.00 91.25 215 GLY A C 1
ATOM 1560 O O . GLY A 1 215 ? -18.672 -14.137 7.275 1.00 91.25 215 GLY A O 1
ATOM 1561 N N . THR A 1 216 ? -17.873 -13.616 5.235 1.00 94.75 216 THR A N 1
ATOM 1562 C CA . THR A 1 216 ? -17.737 -14.995 4.741 1.00 94.75 216 THR A CA 1
ATOM 1563 C C . THR A 1 216 ? -16.477 -15.655 5.289 1.00 94.75 216 THR A C 1
ATOM 1565 O O . THR A 1 216 ? -16.461 -16.861 5.463 1.00 94.75 216 THR A O 1
ATOM 1568 N N . LEU A 1 217 ? -15.427 -14.878 5.570 1.00 94.69 217 LEU A N 1
ATOM 1569 C CA . LEU A 1 217 ? -14.200 -15.355 6.206 1.00 94.69 217 LEU A CA 1
ATOM 1570 C C . LEU A 1 217 ? -13.888 -14.535 7.457 1.00 94.69 217 LEU A C 1
ATOM 1572 O O . LEU A 1 217 ? -14.177 -13.344 7.543 1.00 94.69 217 LEU A O 1
ATOM 1576 N N . THR A 1 218 ? -13.203 -15.147 8.410 1.00 95.12 218 THR A N 1
ATOM 1577 C CA . THR A 1 218 ? -12.545 -14.429 9.507 1.00 95.12 218 THR A CA 1
ATOM 1578 C C . THR A 1 218 ? -11.143 -13.966 9.097 1.00 95.12 218 THR A C 1
ATOM 1580 O O . THR A 1 218 ? -10.517 -14.524 8.191 1.00 95.12 218 THR A O 1
ATOM 1583 N N . GLU A 1 219 ? -10.597 -12.962 9.791 1.00 90.12 219 GLU A N 1
ATOM 1584 C CA . GLU A 1 219 ? -9.218 -12.507 9.545 1.00 90.12 219 GLU A CA 1
ATOM 1585 C C . GLU A 1 219 ? -8.173 -13.602 9.798 1.00 90.12 219 GLU A C 1
ATOM 1587 O O . GLU A 1 219 ? -7.158 -13.663 9.100 1.00 90.12 219 GLU A O 1
ATOM 1592 N N . GLU A 1 220 ? -8.423 -14.489 10.766 1.00 92.62 220 GLU A N 1
ATOM 1593 C CA . GLU A 1 220 ? -7.542 -15.620 11.068 1.00 92.62 220 GLU A CA 1
ATOM 1594 C C . GLU A 1 220 ? -7.532 -16.629 9.912 1.00 92.62 220 GLU A C 1
ATOM 1596 O O . GLU A 1 220 ? -6.457 -16.980 9.421 1.00 92.62 220 GLU A O 1
ATOM 1601 N N . GLN A 1 221 ? -8.707 -17.004 9.391 1.00 94.69 221 GLN A N 1
ATOM 1602 C CA . GLN A 1 221 ? -8.821 -17.862 8.204 1.00 94.69 221 GLN A CA 1
ATOM 1603 C C . GLN A 1 221 ? -8.135 -17.231 6.990 1.00 94.69 221 GLN A C 1
ATOM 1605 O O . GLN A 1 221 ? -7.352 -17.882 6.296 1.00 94.69 221 GLN A O 1
ATOM 1610 N N . ALA A 1 222 ? -8.359 -15.935 6.755 1.00 92.25 222 ALA A N 1
ATOM 1611 C CA . ALA A 1 222 ? -7.706 -15.216 5.670 1.00 92.25 222 ALA A CA 1
ATOM 1612 C C . ALA A 1 222 ? -6.178 -15.179 5.836 1.00 92.25 222 ALA A C 1
ATOM 1614 O O . ALA A 1 222 ? -5.451 -15.257 4.845 1.00 92.25 222 ALA A O 1
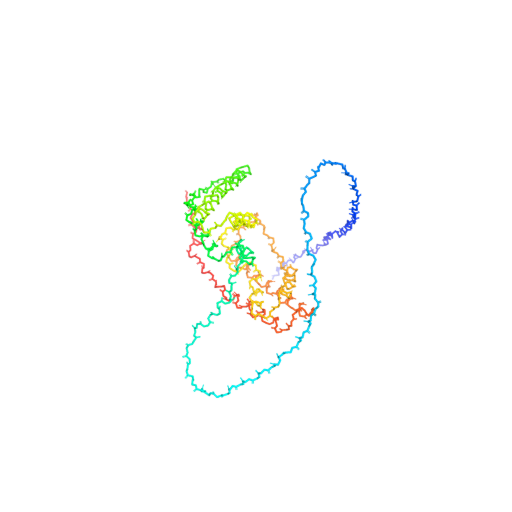ATOM 1615 N N . ALA A 1 223 ? -5.657 -15.065 7.060 1.00 90.19 223 ALA A N 1
ATOM 1616 C CA . ALA A 1 223 ? -4.223 -15.137 7.324 1.00 90.19 223 ALA A CA 1
ATOM 1617 C C . ALA A 1 223 ? -3.646 -16.525 7.003 1.00 90.19 223 ALA A C 1
ATOM 1619 O O . ALA A 1 223 ? -2.654 -16.596 6.275 1.00 90.19 223 ALA A O 1
ATOM 1620 N N . SER A 1 224 ? -4.294 -17.602 7.450 1.00 92.38 224 SER A N 1
ATOM 1621 C CA . SER A 1 224 ? -3.885 -18.980 7.140 1.00 92.38 224 SER A CA 1
ATOM 1622 C C . SER A 1 224 ? -3.915 -19.270 5.637 1.00 92.38 224 SER A C 1
ATOM 1624 O O . SER A 1 224 ? -2.956 -19.809 5.088 1.00 92.38 224 SER A O 1
ATOM 1626 N N . LEU A 1 225 ? -4.956 -18.821 4.928 1.00 92.06 225 LEU A N 1
ATOM 1627 C CA . LEU A 1 225 ? -5.040 -18.963 3.471 1.00 92.06 225 LEU A CA 1
ATOM 1628 C C . LEU A 1 225 ? -3.913 -18.219 2.743 1.00 92.06 225 LEU A C 1
ATOM 1630 O O . LEU A 1 225 ? -3.358 -18.728 1.771 1.00 92.06 225 LEU A O 1
ATOM 1634 N N . ARG A 1 226 ? -3.526 -17.023 3.210 1.00 90.56 226 ARG A N 1
ATOM 1635 C CA . ARG A 1 226 ? -2.388 -16.282 2.632 1.00 90.56 226 ARG A CA 1
ATOM 1636 C C . ARG A 1 226 ? -1.077 -17.058 2.776 1.00 90.56 226 ARG A C 1
ATOM 1638 O O . ARG A 1 226 ? -0.248 -16.985 1.867 1.00 90.56 226 ARG A O 1
ATOM 1645 N N . GLU A 1 227 ? -0.884 -17.763 3.888 1.00 89.75 227 GLU A N 1
ATOM 1646 C CA . GLU A 1 227 ? 0.292 -18.607 4.118 1.00 89.75 227 GLU A CA 1
ATOM 1647 C C . GLU A 1 227 ? 0.299 -19.814 3.170 1.00 89.75 227 GLU A C 1
ATOM 1649 O O . GLU A 1 227 ? 1.275 -19.999 2.439 1.00 89.75 227 GLU A O 1
ATOM 1654 N N . LEU A 1 228 ? -0.822 -20.536 3.067 1.00 90.00 228 LEU A N 1
ATOM 1655 C CA . LEU A 1 228 ? -0.968 -21.667 2.142 1.00 90.00 228 LEU A CA 1
ATOM 1656 C C . LEU A 1 228 ? -0.746 -21.251 0.681 1.00 90.00 228 LEU A C 1
ATOM 1658 O O . LEU A 1 228 ? 0.006 -21.894 -0.052 1.00 90.00 228 LEU A O 1
ATOM 1662 N N . PHE A 1 229 ? -1.315 -20.123 0.247 1.00 89.50 229 PHE A N 1
ATOM 1663 C CA . PHE A 1 229 ? -1.086 -19.614 -1.109 1.00 89.50 229 PHE A CA 1
ATOM 1664 C C . PHE A 1 229 ? 0.360 -19.187 -1.361 1.00 89.50 229 PHE A C 1
ATOM 1666 O O . PHE A 1 229 ? 0.823 -19.234 -2.504 1.00 89.50 229 PHE A O 1
ATOM 1673 N N . ALA A 1 230 ? 1.078 -18.723 -0.336 1.00 87.50 230 ALA A N 1
ATOM 1674 C CA . ALA A 1 230 ? 2.486 -18.380 -0.479 1.00 87.50 230 ALA A CA 1
ATOM 1675 C C . ALA A 1 230 ? 3.342 -19.632 -0.713 1.00 87.50 230 ALA A C 1
ATOM 1677 O O . ALA A 1 230 ? 4.276 -19.569 -1.516 1.00 87.50 230 ALA A O 1
ATOM 1678 N N . GLU A 1 231 ? 2.994 -20.746 -0.066 1.00 87.38 231 GLU A N 1
ATOM 1679 C CA . GLU A 1 231 ? 3.656 -22.042 -0.231 1.00 87.38 231 GLU A CA 1
ATOM 1680 C C . GLU A 1 231 ? 3.337 -22.691 -1.585 1.00 87.38 231 GLU A C 1
ATOM 1682 O O . GLU A 1 231 ? 4.241 -23.169 -2.267 1.00 87.38 231 GLU A O 1
ATOM 1687 N N . GLN A 1 232 ? 2.081 -22.622 -2.033 1.00 87.50 232 GLN A N 1
ATOM 1688 C CA . GLN A 1 232 ? 1.634 -23.212 -3.303 1.00 87.50 232 GLN A CA 1
ATOM 1689 C C . GLN A 1 232 ? 1.906 -22.344 -4.535 1.00 87.50 232 GLN A C 1
ATOM 1691 O O . GLN A 1 232 ? 1.508 -22.663 -5.657 1.00 87.50 232 GLN A O 1
ATOM 1696 N N . ARG A 1 233 ? 2.575 -21.205 -4.357 1.00 84.12 233 ARG A N 1
ATOM 1697 C CA . ARG A 1 233 ? 2.786 -20.251 -5.438 1.00 84.12 233 ARG A CA 1
ATOM 1698 C C . ARG A 1 233 ? 3.627 -20.889 -6.552 1.00 84.12 233 ARG A C 1
ATOM 1700 O O . ARG A 1 233 ? 4.783 -21.229 -6.298 1.00 84.12 233 ARG A O 1
ATOM 1707 N N . PRO A 1 234 ? 3.126 -20.950 -7.802 1.00 81.06 234 PRO A N 1
ATOM 1708 C CA . PRO A 1 234 ? 3.888 -21.543 -8.888 1.00 81.06 234 PRO A CA 1
ATOM 1709 C C . PRO A 1 234 ? 5.186 -20.764 -9.093 1.00 81.06 234 PRO A C 1
ATOM 1711 O O . PRO A 1 234 ? 5.191 -19.520 -9.101 1.00 81.06 234 PRO A O 1
ATOM 1714 N N . GLU A 1 235 ? 6.286 -21.501 -9.256 1.00 81.69 235 GLU A N 1
ATOM 1715 C CA . GLU A 1 235 ? 7.578 -20.903 -9.552 1.00 81.69 235 GLU A CA 1
ATOM 1716 C C . GLU A 1 235 ? 7.453 -20.042 -10.803 1.00 81.69 235 GLU A C 1
ATOM 1718 O O . GLU A 1 235 ? 6.865 -20.407 -11.826 1.00 81.69 235 GLU A O 1
ATOM 1723 N N . ARG A 1 236 ? 7.972 -18.822 -10.702 1.00 79.00 236 ARG A N 1
ATOM 1724 C CA . ARG A 1 236 ? 7.975 -17.925 -11.844 1.00 79.00 236 ARG A CA 1
ATOM 1725 C C . ARG A 1 236 ? 8.991 -18.492 -12.834 1.00 79.00 236 ARG A C 1
ATOM 1727 O O . ARG A 1 236 ? 10.151 -18.593 -12.444 1.00 79.00 236 ARG A O 1
ATOM 1734 N N . PRO A 1 237 ? 8.603 -18.782 -14.090 1.00 73.19 237 PRO A N 1
ATOM 1735 C CA . PRO A 1 237 ? 9.566 -19.261 -15.067 1.00 73.19 237 PRO A CA 1
ATOM 1736 C C . PRO A 1 237 ? 10.691 -18.235 -15.177 1.00 73.19 237 PRO A C 1
ATOM 1738 O O . PRO A 1 237 ? 10.427 -17.020 -15.223 1.00 73.19 237 PRO A O 1
ATOM 1741 N N . GLU A 1 238 ? 11.925 -18.735 -15.135 1.00 75.00 238 GLU A N 1
ATOM 1742 C CA . GLU A 1 238 ? 13.119 -17.911 -15.216 1.00 75.00 238 GLU A CA 1
ATOM 1743 C C . GLU A 1 238 ? 13.060 -17.093 -16.504 1.00 75.00 238 GLU A C 1
ATOM 1745 O O . GLU A 1 238 ? 12.794 -17.598 -17.593 1.00 75.00 238 GLU A O 1
ATOM 1750 N N . PHE A 1 239 ? 13.221 -15.783 -16.356 1.00 77.00 239 PHE A N 1
ATOM 1751 C CA . PHE A 1 239 ? 13.318 -14.887 -17.492 1.00 77.00 239 PHE A CA 1
ATOM 1752 C C . PHE A 1 239 ? 14.795 -14.778 -17.826 1.00 77.00 239 PHE A C 1
ATOM 1754 O O . PHE A 1 239 ? 15.534 -14.211 -17.024 1.00 77.00 239 PHE A O 1
ATOM 1761 N N . ASP A 1 240 ? 15.206 -15.314 -18.971 1.00 78.75 240 ASP A N 1
ATOM 1762 C CA . ASP A 1 240 ? 16.542 -15.073 -19.497 1.00 78.75 240 ASP A CA 1
ATOM 1763 C C . ASP A 1 240 ? 16.594 -13.641 -20.057 1.00 78.75 240 ASP A C 1
ATOM 1765 O O . ASP A 1 240 ? 15.966 -13.359 -21.080 1.00 78.75 240 ASP A O 1
ATOM 1769 N N . PRO A 1 241 ? 17.300 -12.703 -19.397 1.00 73.44 241 PRO A N 1
ATOM 1770 C CA . PRO A 1 241 ? 17.391 -11.332 -19.878 1.00 73.44 241 PRO A CA 1
ATOM 1771 C C . PRO A 1 241 ? 18.312 -11.192 -21.098 1.00 73.44 241 PRO A C 1
ATOM 1773 O O . PRO A 1 241 ? 18.341 -10.116 -21.692 1.00 73.44 241 PRO A O 1
ATOM 1776 N N . SER A 1 242 ? 19.082 -12.232 -21.437 1.00 78.19 242 SER A N 1
ATOM 1777 C CA . SER A 1 242 ? 20.001 -12.263 -22.578 1.00 78.19 242 SER A CA 1
ATOM 1778 C C . SER A 1 242 ? 19.401 -12.896 -23.836 1.00 78.19 242 SER A C 1
ATOM 1780 O O . SER A 1 242 ? 19.992 -12.779 -24.909 1.00 78.19 242 SER A O 1
ATOM 1782 N N . GLY A 1 243 ? 18.225 -13.519 -23.716 1.00 80.38 243 GLY A N 1
ATOM 1783 C CA . GLY A 1 243 ? 17.478 -14.083 -24.835 1.00 80.38 243 GLY A CA 1
ATOM 1784 C C . GLY A 1 243 ? 16.817 -13.023 -25.719 1.00 80.38 243 GLY A C 1
ATOM 1785 O O . GLY A 1 243 ? 16.629 -11.868 -25.324 1.00 80.38 243 GLY A O 1
ATOM 1786 N N . GLU A 1 244 ? 16.430 -13.435 -26.927 1.00 85.19 244 GLU A N 1
ATOM 1787 C CA . GLU A 1 244 ? 15.569 -12.632 -27.794 1.00 85.19 244 GLU A CA 1
ATOM 1788 C C . GLU A 1 244 ? 14.277 -12.262 -27.053 1.00 85.19 244 GLU A C 1
ATOM 1790 O O . GLU A 1 244 ? 13.739 -13.033 -26.251 1.00 85.19 244 GLU A O 1
ATOM 1795 N N . ARG A 1 245 ? 13.787 -11.036 -27.275 1.00 83.50 245 ARG A N 1
ATOM 1796 C CA . ARG A 1 245 ? 12.561 -10.572 -26.617 1.00 83.50 245 ARG A CA 1
ATOM 1797 C C . ARG A 1 245 ? 11.408 -11.472 -27.075 1.00 83.50 245 ARG A C 1
ATOM 1799 O O . ARG A 1 245 ? 11.158 -11.506 -28.277 1.00 83.50 245 ARG A O 1
ATOM 1806 N N . PRO A 1 246 ? 10.664 -12.117 -26.155 1.00 84.62 246 PRO A N 1
ATOM 1807 C CA . PRO A 1 246 ? 9.553 -12.970 -26.550 1.00 84.62 246 PRO A CA 1
ATOM 1808 C C . PRO A 1 246 ? 8.527 -12.174 -27.358 1.00 84.62 246 PRO A C 1
ATOM 1810 O O . PRO A 1 246 ? 8.190 -11.030 -27.005 1.00 84.62 246 PRO A O 1
ATOM 1813 N N . THR A 1 247 ? 8.019 -12.791 -28.418 1.00 87.88 247 THR A N 1
ATOM 1814 C CA . THR A 1 247 ? 6.994 -12.235 -29.304 1.00 87.88 247 THR A CA 1
ATOM 1815 C C . THR A 1 247 ? 5.724 -11.868 -28.526 1.00 87.88 247 THR A C 1
ATOM 1817 O O . THR A 1 247 ? 5.545 -12.191 -27.346 1.00 87.88 247 THR A O 1
ATOM 1820 N N . ALA A 1 248 ? 4.814 -11.108 -29.141 1.00 81.62 248 ALA A N 1
ATOM 1821 C CA . ALA A 1 248 ? 3.527 -10.804 -28.509 1.00 81.62 248 ALA A CA 1
ATOM 1822 C C . ALA A 1 248 ? 2.741 -12.078 -28.154 1.00 81.62 248 ALA A C 1
ATOM 1824 O O . ALA A 1 248 ? 2.222 -12.164 -27.041 1.00 81.62 248 ALA A O 1
ATOM 1825 N N . GLU A 1 249 ? 2.741 -13.060 -29.055 1.00 84.62 249 GLU A N 1
ATOM 1826 C CA . GLU A 1 249 ? 2.076 -14.353 -28.890 1.00 84.62 249 GLU A CA 1
ATOM 1827 C C . GLU A 1 249 ? 2.698 -15.177 -27.756 1.00 84.62 249 GLU A C 1
ATOM 1829 O O . GLU A 1 249 ? 1.992 -15.596 -26.843 1.00 84.62 249 GLU A O 1
ATOM 1834 N N . GLU A 1 250 ? 4.027 -15.304 -27.708 1.00 85.38 250 GLU A N 1
ATOM 1835 C CA . GLU A 1 250 ? 4.705 -16.020 -26.616 1.00 85.38 250 GLU A CA 1
ATOM 1836 C C . GLU A 1 250 ? 4.470 -15.358 -25.253 1.00 85.38 250 GLU A C 1
ATOM 1838 O O . GLU A 1 250 ? 4.297 -16.034 -24.237 1.00 85.38 250 GLU A O 1
ATOM 1843 N N . ARG A 1 251 ? 4.431 -14.020 -25.203 1.00 83.94 251 ARG A N 1
ATOM 1844 C CA . ARG A 1 251 ? 4.105 -13.292 -23.966 1.00 83.94 251 ARG A CA 1
ATOM 1845 C C . ARG A 1 251 ? 2.668 -13.527 -23.524 1.00 83.94 251 ARG A C 1
ATOM 1847 O O . ARG A 1 251 ? 2.410 -13.460 -22.323 1.00 83.94 251 ARG A O 1
ATOM 1854 N N . GLU A 1 252 ? 1.746 -13.717 -24.456 1.00 85.31 252 GLU A N 1
ATOM 1855 C CA . GLU A 1 252 ? 0.345 -14.006 -24.170 1.00 85.31 252 GLU A CA 1
ATOM 1856 C C . GLU A 1 252 ? 0.172 -15.437 -23.673 1.00 85.31 252 GLU A C 1
ATOM 1858 O O . GLU A 1 252 ? -0.307 -15.610 -22.553 1.00 85.31 252 GLU A O 1
ATOM 1863 N N . ALA A 1 253 ? 0.720 -16.420 -24.390 1.00 87.38 253 ALA A N 1
ATOM 1864 C CA . ALA A 1 253 ? 0.750 -17.815 -23.959 1.00 87.38 253 ALA A CA 1
ATOM 1865 C C . ALA A 1 253 ? 1.402 -17.971 -22.572 1.00 87.38 253 ALA A C 1
ATOM 1867 O O . ALA A 1 253 ? 0.874 -18.637 -21.685 1.00 87.38 253 ALA A O 1
ATOM 1868 N N . ALA A 1 254 ? 2.513 -17.271 -22.312 1.00 86.31 254 ALA A N 1
ATOM 1869 C CA . ALA A 1 254 ? 3.159 -17.283 -20.999 1.00 86.31 254 ALA A CA 1
ATOM 1870 C C . ALA A 1 254 ? 2.332 -16.596 -19.895 1.00 86.31 254 ALA A C 1
ATOM 1872 O O . ALA A 1 254 ? 2.544 -16.864 -18.710 1.00 86.31 254 ALA A O 1
ATOM 1873 N N . ARG A 1 255 ? 1.431 -15.664 -20.232 1.00 85.50 255 ARG A N 1
ATOM 1874 C CA . ARG A 1 255 ? 0.501 -15.067 -19.258 1.00 85.50 255 ARG A CA 1
ATOM 1875 C C . ARG A 1 255 ? -0.662 -16.003 -18.974 1.00 85.50 255 ARG A C 1
ATOM 1877 O O . ARG A 1 255 ? -1.016 -16.110 -17.806 1.00 85.50 255 ARG A O 1
ATOM 1884 N N . GLU A 1 256 ? -1.214 -16.639 -19.999 1.00 87.12 256 GLU A N 1
ATOM 1885 C CA . GLU A 1 256 ? -2.289 -17.626 -19.891 1.00 87.12 256 GLU A CA 1
ATOM 1886 C C . GLU A 1 256 ? -1.839 -18.823 -19.052 1.00 87.12 256 GLU A C 1
ATOM 1888 O O . GLU A 1 256 ? -2.384 -19.035 -17.975 1.00 87.12 256 GLU A O 1
ATOM 1893 N N . ALA A 1 257 ? -0.704 -19.441 -19.391 1.00 88.06 257 ALA A N 1
ATOM 1894 C CA . ALA A 1 257 ? -0.135 -20.538 -18.606 1.00 88.06 257 ALA A CA 1
ATOM 1895 C C . ALA A 1 257 ? 0.109 -20.165 -17.129 1.00 88.06 257 ALA A C 1
ATOM 1897 O O . ALA A 1 257 ? -0.042 -20.982 -16.225 1.00 88.06 257 ALA A O 1
ATOM 1898 N N . ARG A 1 258 ? 0.474 -18.904 -16.845 1.00 87.75 258 ARG A N 1
ATOM 1899 C CA . ARG A 1 258 ? 0.621 -18.408 -15.463 1.00 87.75 258 ARG A CA 1
ATOM 1900 C C . ARG A 1 258 ? -0.711 -18.147 -14.765 1.00 87.75 258 ARG A C 1
ATOM 1902 O O . ARG A 1 258 ? -0.716 -18.100 -13.536 1.00 87.75 258 ARG A O 1
ATOM 1909 N N . ARG A 1 259 ? -1.785 -17.858 -15.500 1.00 87.12 259 ARG A N 1
ATOM 1910 C CA . ARG A 1 259 ? -3.138 -17.728 -14.941 1.00 87.12 259 ARG A CA 1
ATOM 1911 C C . ARG A 1 259 ? -3.660 -19.109 -14.571 1.00 87.12 259 ARG A C 1
ATOM 1913 O O . ARG A 1 259 ? -4.088 -19.264 -13.434 1.00 87.12 259 ARG A O 1
ATOM 1920 N N . ASP A 1 260 ? -3.497 -20.086 -15.454 1.00 90.00 260 ASP A N 1
ATOM 1921 C CA . ASP A 1 260 ? -3.929 -21.468 -15.228 1.00 90.00 260 ASP A CA 1
ATOM 1922 C C . ASP A 1 260 ? -3.183 -22.090 -14.048 1.00 90.00 260 ASP A C 1
ATOM 1924 O O . ASP A 1 260 ? -3.802 -22.478 -13.066 1.00 90.00 260 ASP A O 1
ATOM 1928 N N . ALA A 1 261 ? -1.848 -21.999 -14.031 1.00 90.06 261 ALA A N 1
ATOM 1929 C CA . ALA A 1 261 ? -1.050 -22.503 -12.909 1.00 90.06 261 ALA A CA 1
ATOM 1930 C C . ALA A 1 261 ? -1.392 -21.838 -11.561 1.00 90.06 261 ALA A C 1
ATOM 1932 O O . ALA A 1 261 ? -1.157 -22.408 -10.499 1.00 90.06 261 ALA A O 1
ATOM 1933 N N . ARG A 1 262 ? -1.909 -20.602 -11.573 1.00 89.81 262 ARG A N 1
ATOM 1934 C CA . ARG A 1 262 ? -2.403 -19.944 -10.354 1.00 89.81 262 ARG A CA 1
ATOM 1935 C C . ARG A 1 262 ? -3.797 -20.411 -9.961 1.00 89.81 262 ARG A C 1
ATOM 1937 O O . ARG A 1 262 ? -4.084 -20.379 -8.773 1.00 89.81 262 ARG A O 1
ATOM 1944 N N . ALA A 1 263 ? -4.642 -20.765 -10.925 1.00 90.69 263 ALA A N 1
ATOM 1945 C CA . ALA A 1 263 ? -5.949 -21.354 -10.668 1.00 90.69 263 ALA A CA 1
ATOM 1946 C C . ALA A 1 263 ? -5.775 -22.724 -10.003 1.00 90.69 263 ALA A C 1
ATOM 1948 O O . ALA A 1 263 ? -6.296 -22.933 -8.916 1.00 90.69 263 ALA A O 1
ATOM 1949 N N . ASP A 1 264 ? -4.914 -23.571 -10.568 1.00 93.44 264 ASP A N 1
ATOM 1950 C CA . ASP A 1 264 ? -4.617 -24.896 -10.015 1.00 93.44 264 ASP A CA 1
ATOM 1951 C C . ASP A 1 264 ? -4.033 -24.806 -8.593 1.00 93.44 264 ASP A C 1
ATOM 1953 O O . ASP A 1 264 ? -4.406 -25.564 -7.696 1.00 93.44 264 ASP A O 1
ATOM 1957 N N . ALA A 1 265 ? -3.132 -23.842 -8.361 1.00 91.50 265 ALA A N 1
ATOM 1958 C CA . ALA A 1 265 ? -2.565 -23.584 -7.037 1.00 91.50 265 ALA A CA 1
ATOM 1959 C C . ALA A 1 265 ? -3.600 -23.048 -6.034 1.00 91.50 265 ALA A C 1
ATOM 1961 O O . ALA A 1 265 ? -3.498 -23.333 -4.842 1.00 91.50 265 ALA A O 1
ATOM 1962 N N . LEU A 1 266 ? -4.577 -22.259 -6.498 1.00 93.12 266 LEU A N 1
ATOM 1963 C CA . LEU A 1 266 ? -5.687 -21.787 -5.670 1.00 93.12 266 LEU A CA 1
ATOM 1964 C C . LEU A 1 266 ? -6.553 -22.972 -5.241 1.00 93.12 266 LEU A C 1
ATOM 1966 O O . LEU A 1 266 ? -6.761 -23.140 -4.045 1.00 93.12 266 LEU A O 1
ATOM 1970 N N . ASP A 1 267 ? -6.984 -23.812 -6.181 1.00 95.00 267 ASP A N 1
ATOM 1971 C CA . ASP A 1 267 ? -7.812 -24.984 -5.879 1.00 95.00 267 ASP A CA 1
ATOM 1972 C C . ASP A 1 267 ? -7.107 -25.940 -4.916 1.00 95.00 267 ASP A C 1
ATOM 1974 O O . ASP A 1 267 ? -7.668 -26.307 -3.887 1.00 95.00 267 ASP A O 1
ATOM 1978 N N . THR A 1 268 ? -5.832 -26.242 -5.168 1.00 95.44 268 THR A N 1
ATOM 1979 C CA . THR A 1 268 ? -5.052 -27.142 -4.305 1.00 95.44 268 THR A CA 1
ATOM 1980 C C . THR A 1 268 ? -4.896 -26.587 -2.881 1.00 95.44 268 THR A C 1
ATOM 1982 O O . THR A 1 268 ? -4.905 -27.339 -1.904 1.00 95.44 268 THR A O 1
ATOM 1985 N N . ALA A 1 269 ? -4.746 -25.269 -2.729 1.00 94.44 269 ALA A N 1
ATOM 1986 C CA . ALA A 1 269 ? -4.647 -24.634 -1.417 1.00 94.44 269 ALA A CA 1
ATOM 1987 C C . ALA A 1 269 ? -5.995 -24.544 -0.693 1.00 94.44 269 ALA A C 1
ATOM 1989 O O . ALA A 1 269 ? -6.014 -24.673 0.529 1.00 94.44 269 ALA A O 1
ATOM 1990 N N . LEU A 1 270 ? -7.105 -24.379 -1.416 1.00 96.44 270 LEU A N 1
ATOM 1991 C CA . LEU A 1 270 ? -8.446 -24.443 -0.830 1.00 96.44 270 LEU A CA 1
ATOM 1992 C C . LEU A 1 270 ? -8.781 -25.856 -0.359 1.00 96.44 270 LEU A C 1
ATOM 1994 O O . LEU A 1 270 ? -9.240 -26.010 0.766 1.00 96.44 270 LEU A O 1
ATOM 1998 N N . ASP A 1 271 ? -8.474 -26.876 -1.160 1.00 97.56 271 ASP A N 1
ATOM 1999 C CA . ASP A 1 271 ? -8.682 -28.276 -0.775 1.00 97.56 271 ASP A CA 1
ATOM 2000 C C . ASP A 1 271 ? -7.883 -28.625 0.492 1.00 97.56 271 ASP A C 1
ATOM 2002 O O . ASP A 1 271 ? -8.411 -29.246 1.413 1.00 97.56 271 ASP A O 1
ATOM 2006 N N . SER A 1 272 ? -6.636 -28.143 0.585 1.00 96.44 272 SER A N 1
ATOM 2007 C CA . SER A 1 272 ? -5.804 -28.314 1.787 1.00 96.44 272 SER A CA 1
ATOM 2008 C C . SER A 1 272 ? -6.389 -27.574 2.996 1.00 96.44 272 SER A C 1
ATOM 2010 O O . SER A 1 272 ? -6.426 -28.115 4.095 1.00 96.44 272 SER A O 1
ATOM 2012 N N . ALA A 1 273 ? -6.890 -26.350 2.803 1.00 96.69 273 ALA A N 1
ATOM 2013 C CA . ALA A 1 273 ? -7.489 -25.559 3.876 1.00 96.69 273 ALA A CA 1
ATOM 2014 C C . ALA A 1 273 ? -8.796 -26.175 4.411 1.00 96.69 273 ALA A C 1
ATOM 2016 O O . ALA A 1 273 ? -9.064 -26.073 5.609 1.00 96.69 273 ALA A O 1
ATOM 2017 N N . VAL A 1 274 ? -9.584 -26.826 3.548 1.00 98.12 274 VAL A N 1
ATOM 2018 C CA . VAL A 1 274 ? -10.767 -27.604 3.946 1.00 98.12 274 VAL A CA 1
ATOM 2019 C C . VAL A 1 274 ? -10.356 -28.868 4.705 1.00 98.12 274 VAL A C 1
ATOM 2021 O O . VAL A 1 274 ? -10.923 -29.162 5.757 1.00 98.12 274 VAL A O 1
ATOM 2024 N N . GLU A 1 275 ? -9.341 -29.597 4.227 1.00 97.50 275 GLU A N 1
ATOM 2025 C CA . GLU A 1 275 ? -8.825 -30.796 4.906 1.00 97.50 275 GLU A CA 1
ATOM 2026 C C . GLU A 1 275 ? -8.269 -30.478 6.306 1.00 97.50 275 GLU A C 1
ATOM 2028 O O . GLU A 1 275 ? -8.538 -31.210 7.263 1.00 97.50 275 GLU A O 1
ATOM 2033 N N . ASP A 1 276 ? -7.569 -29.350 6.447 1.00 96.75 276 ASP A N 1
ATOM 2034 C CA . ASP A 1 276 ? -7.045 -28.850 7.723 1.00 96.75 276 ASP A CA 1
ATOM 2035 C C . ASP A 1 276 ? -8.138 -28.256 8.637 1.00 96.75 276 ASP A C 1
ATOM 2037 O O . ASP A 1 276 ? -7.875 -27.944 9.804 1.00 96.75 276 ASP A O 1
ATOM 2041 N N . GLY A 1 277 ? -9.369 -28.103 8.136 1.00 97.00 277 GLY A N 1
ATOM 2042 C CA . GLY A 1 277 ? -10.495 -27.512 8.862 1.00 97.00 277 GLY A CA 1
ATOM 2043 C C . GLY A 1 277 ? -10.337 -26.013 9.131 1.00 97.00 277 GLY A C 1
ATOM 2044 O O . GLY A 1 277 ? -10.925 -25.497 10.081 1.00 97.00 277 GLY A O 1
ATOM 2045 N N . VAL A 1 278 ? -9.519 -25.323 8.330 1.00 97.62 278 VAL A N 1
ATOM 2046 C CA . VAL A 1 278 ? -9.364 -23.862 8.376 1.00 97.62 278 VAL A CA 1
ATOM 2047 C C . VAL A 1 278 ? -10.620 -23.198 7.821 1.00 97.62 278 VAL A C 1
ATOM 2049 O O . VAL A 1 278 ? -11.124 -22.251 8.417 1.00 97.62 278 VAL A O 1
ATOM 2052 N N . ILE A 1 279 ? -11.133 -23.703 6.703 1.00 97.62 279 ILE A N 1
ATOM 2053 C CA . ILE A 1 279 ? -12.381 -23.246 6.085 1.00 97.62 279 ILE A CA 1
ATOM 2054 C C . ILE A 1 279 ? -13.314 -24.431 5.833 1.00 97.62 279 ILE A C 1
ATOM 2056 O O . ILE A 1 279 ? -12.868 -25.578 5.823 1.00 97.62 279 ILE A O 1
ATOM 2060 N N . ASP A 1 280 ? -14.598 -24.163 5.626 1.00 98.06 280 ASP A N 1
ATOM 2061 C CA . ASP A 1 280 ? -15.561 -25.163 5.169 1.00 98.06 280 ASP A CA 1
ATOM 2062 C C . ASP A 1 280 ? -15.722 -25.187 3.634 1.00 98.06 280 ASP A C 1
ATOM 2064 O O . ASP A 1 280 ? -15.182 -24.352 2.902 1.00 98.06 280 ASP A O 1
ATOM 2068 N N . ASP A 1 281 ? -16.454 -26.187 3.129 1.00 98.00 281 ASP A N 1
ATOM 2069 C CA . ASP A 1 281 ? -16.699 -26.356 1.691 1.00 98.00 281 ASP A CA 1
ATOM 2070 C C . ASP A 1 281 ? -17.427 -25.146 1.071 1.00 98.00 281 ASP A C 1
ATOM 2072 O O . ASP A 1 281 ? -17.161 -24.778 -0.075 1.00 98.00 281 ASP A O 1
ATOM 2076 N N . ALA A 1 282 ? -18.334 -24.504 1.816 1.00 97.50 282 ALA A N 1
ATOM 2077 C CA . ALA A 1 282 ? -19.116 -23.376 1.316 1.00 97.50 282 ALA A CA 1
ATOM 2078 C C . ALA A 1 282 ? -18.267 -22.100 1.222 1.00 97.50 282 ALA A C 1
ATOM 2080 O O . ALA A 1 282 ? -18.379 -21.351 0.249 1.00 97.50 282 ALA A O 1
ATOM 2081 N N . GLU A 1 283 ? -17.388 -21.870 2.198 1.00 97.38 283 GLU A N 1
ATOM 2082 C CA . GLU A 1 283 ? -16.382 -20.808 2.173 1.00 97.38 283 GLU A CA 1
ATOM 2083 C C . GLU A 1 283 ? -15.404 -21.008 1.002 1.00 97.38 283 GLU A C 1
ATOM 2085 O O . GLU A 1 283 ? -15.108 -20.057 0.273 1.00 97.38 283 GLU A O 1
ATOM 2090 N N . ALA A 1 284 ? -14.947 -22.244 0.759 1.00 97.56 284 ALA A N 1
ATOM 2091 C CA . ALA A 1 284 ? -14.091 -22.568 -0.383 1.00 97.56 284 ALA A CA 1
ATOM 2092 C C . ALA A 1 284 ? -14.781 -22.271 -1.726 1.00 97.56 284 ALA A C 1
ATOM 2094 O O . ALA A 1 284 ? -14.186 -21.643 -2.608 1.00 97.56 284 ALA A O 1
ATOM 2095 N N . ASP A 1 285 ? -16.051 -22.651 -1.874 1.00 97.56 285 ASP A N 1
ATOM 2096 C CA . ASP A 1 285 ? -16.840 -22.359 -3.073 1.00 97.56 285 ASP A CA 1
ATOM 2097 C C . ASP A 1 285 ? -17.063 -20.854 -3.279 1.00 97.56 285 ASP A C 1
ATOM 2099 O O . ASP A 1 285 ? -16.959 -20.362 -4.408 1.00 97.56 285 ASP A O 1
ATOM 2103 N N . ALA A 1 286 ? -17.294 -20.095 -2.203 1.00 96.31 286 ALA A N 1
ATOM 2104 C CA . ALA A 1 286 ? -17.396 -18.639 -2.266 1.00 96.31 286 ALA A CA 1
ATOM 2105 C C . ALA A 1 286 ? -16.082 -17.996 -2.745 1.00 96.31 286 ALA A C 1
ATOM 2107 O O . ALA A 1 286 ? -16.099 -17.083 -3.577 1.00 96.31 286 ALA A O 1
ATOM 2108 N N . ILE A 1 287 ? -14.934 -18.509 -2.286 1.00 95.25 287 ILE A N 1
ATOM 2109 C CA . ILE A 1 287 ? -13.616 -18.057 -2.745 1.00 95.25 287 ILE A CA 1
ATOM 2110 C C . ILE A 1 287 ? -13.428 -18.331 -4.242 1.00 95.25 287 ILE A C 1
ATOM 2112 O O . ILE A 1 287 ? -13.002 -17.427 -4.969 1.00 95.25 287 ILE A O 1
ATOM 2116 N N . ARG A 1 288 ? -13.760 -19.539 -4.722 1.00 95.25 288 ARG A N 1
ATOM 2117 C CA . ARG A 1 288 ? -13.668 -19.897 -6.152 1.00 95.25 288 ARG A CA 1
ATOM 2118 C C . ARG A 1 288 ? -14.541 -18.985 -7.008 1.00 95.25 288 ARG A C 1
ATOM 2120 O O . ARG A 1 288 ? -14.053 -18.383 -7.964 1.00 95.25 288 ARG A O 1
ATOM 2127 N N . ALA A 1 289 ? -15.798 -18.796 -6.605 1.00 94.88 289 ALA A N 1
ATOM 2128 C CA . ALA A 1 289 ? -16.730 -17.913 -7.297 1.00 94.88 289 ALA A CA 1
ATOM 2129 C C . ALA A 1 289 ? -16.198 -16.473 -7.377 1.00 94.88 289 ALA A C 1
ATOM 2131 O O . ALA A 1 289 ? -16.233 -15.856 -8.445 1.00 94.88 289 ALA A O 1
ATOM 2132 N N . LYS A 1 290 ? -15.634 -15.949 -6.279 1.00 92.75 290 LYS A N 1
ATOM 2133 C CA . LYS A 1 290 ? -15.056 -14.599 -6.262 1.00 92.75 290 LYS A CA 1
ATOM 2134 C C . LYS A 1 290 ? -13.805 -14.488 -7.131 1.00 92.75 290 LYS A C 1
ATOM 2136 O O . LYS A 1 290 ? -13.586 -13.464 -7.781 1.00 92.75 290 LYS A O 1
ATOM 2141 N N . ALA A 1 291 ? -12.980 -15.532 -7.171 1.00 91.00 291 ALA A N 1
ATOM 2142 C CA . ALA A 1 291 ? -11.801 -15.578 -8.029 1.00 91.00 291 ALA A CA 1
ATOM 2143 C C . ALA A 1 291 ? -12.178 -15.548 -9.518 1.00 91.00 291 ALA A C 1
ATOM 2145 O O . ALA A 1 291 ? -11.523 -14.845 -10.295 1.00 91.00 291 ALA A O 1
ATOM 2146 N N . ASP A 1 292 ? -13.238 -16.258 -9.903 1.00 90.31 292 ASP A N 1
ATOM 2147 C CA . ASP A 1 292 ? -13.759 -16.273 -11.271 1.00 90.31 292 ASP A CA 1
ATOM 2148 C C . ASP A 1 292 ? -14.427 -14.950 -11.659 1.00 90.31 292 ASP A C 1
ATOM 2150 O O . ASP A 1 292 ? -14.201 -14.456 -12.765 1.00 90.31 292 ASP A O 1
ATOM 2154 N N . GLU A 1 293 ? -15.169 -14.321 -10.742 1.00 88.69 293 GLU A N 1
ATOM 2155 C CA . GLU A 1 293 ? -15.728 -12.977 -10.936 1.00 88.69 293 GLU A CA 1
ATOM 2156 C C . GLU A 1 293 ? -14.616 -11.959 -11.232 1.00 88.69 293 GLU A C 1
ATOM 2158 O O . GLU A 1 293 ? -14.638 -11.289 -12.266 1.00 88.69 293 GLU A O 1
ATOM 2163 N N . ILE A 1 294 ? -13.584 -11.905 -10.380 1.00 85.31 294 ILE A N 1
ATOM 2164 C CA . ILE A 1 294 ? -12.439 -10.999 -10.566 1.00 85.31 294 ILE A CA 1
ATOM 2165 C C . ILE A 1 294 ? -11.698 -11.315 -11.871 1.00 85.31 294 ILE A C 1
ATOM 2167 O O . ILE A 1 294 ? -11.213 -10.408 -12.549 1.00 85.31 294 ILE A O 1
ATOM 2171 N N . ARG A 1 295 ? -11.588 -12.594 -12.248 1.00 83.56 295 ARG A N 1
ATOM 2172 C CA . ARG A 1 295 ? -10.966 -13.003 -13.514 1.00 83.56 295 ARG A CA 1
ATOM 2173 C C . ARG A 1 295 ? -11.759 -12.493 -14.716 1.00 83.56 295 ARG A C 1
ATOM 2175 O O . ARG A 1 295 ? -11.139 -12.021 -15.667 1.00 83.56 295 ARG A O 1
ATOM 2182 N N . ALA A 1 296 ? -13.087 -12.567 -14.666 1.00 83.88 296 ALA A N 1
ATOM 2183 C CA . ALA A 1 296 ? -13.973 -12.082 -15.719 1.00 83.88 296 ALA A CA 1
ATOM 2184 C C . ALA A 1 296 ? -13.995 -10.544 -15.816 1.00 83.88 296 ALA A C 1
ATOM 2186 O O . ALA A 1 296 ? -14.122 -9.998 -16.912 1.00 83.88 296 ALA A O 1
ATOM 2187 N N . GLU A 1 297 ? -13.822 -9.838 -14.694 1.00 79.00 297 GLU A N 1
ATOM 2188 C CA . GLU A 1 297 ? -13.824 -8.369 -14.633 1.00 79.00 297 GLU A CA 1
ATOM 2189 C C . GLU A 1 297 ? -12.519 -7.721 -15.125 1.00 79.00 297 GLU A C 1
ATOM 2191 O O . GLU A 1 297 ? -12.446 -6.503 -15.261 1.00 79.00 297 GLU A O 1
ATOM 2196 N N . VAL A 1 298 ? -11.463 -8.488 -15.412 1.00 70.56 298 VAL A N 1
ATOM 2197 C CA . VAL A 1 298 ? -10.281 -7.954 -16.104 1.00 70.56 298 VAL A CA 1
ATOM 2198 C C . VAL A 1 298 ? -10.551 -8.043 -17.608 1.00 70.56 298 VAL A C 1
ATOM 2200 O O . VAL A 1 298 ? -10.187 -9.059 -18.204 1.00 70.56 298 VAL A O 1
ATOM 2203 N N . PRO A 1 299 ? -11.156 -7.020 -18.261 1.00 56.47 299 PRO A N 1
ATOM 2204 C CA . PRO A 1 299 ? -11.347 -7.062 -19.699 1.00 56.47 299 PRO A CA 1
ATOM 2205 C C . PRO A 1 299 ? -9.984 -7.228 -20.357 1.00 56.47 299 PRO A C 1
ATOM 2207 O O . PRO A 1 299 ? -9.000 -6.603 -19.928 1.00 56.47 299 PRO A O 1
ATOM 2210 N N . ASP A 1 300 ? -9.936 -8.042 -21.412 1.00 57.12 300 ASP A N 1
ATOM 2211 C CA . ASP A 1 300 ? -8.819 -8.040 -22.343 1.00 57.12 300 ASP A CA 1
ATOM 2212 C C . ASP A 1 300 ? -8.597 -6.598 -22.764 1.00 57.12 300 ASP A C 1
ATOM 2214 O O . ASP A 1 300 ? -9.392 -6.005 -23.496 1.00 57.12 300 ASP A O 1
ATOM 2218 N N . ARG A 1 301 ? -7.554 -5.979 -22.199 1.00 54.38 301 ARG A N 1
ATOM 2219 C CA . ARG A 1 301 ? -7.239 -4.595 -22.521 1.00 54.38 301 ARG A CA 1
ATOM 2220 C C . ARG A 1 301 ? -7.040 -4.580 -24.027 1.00 54.38 301 ARG A C 1
ATOM 2222 O O . ARG A 1 301 ? -6.134 -5.287 -24.480 1.00 54.38 301 ARG A O 1
ATOM 2229 N N . PRO A 1 302 ? -7.852 -3.818 -24.782 1.00 52.56 302 PRO A N 1
ATOM 2230 C CA . PRO A 1 302 ? -7.720 -3.789 -26.223 1.00 52.56 302 PRO A CA 1
ATOM 2231 C C . PRO A 1 302 ? -6.263 -3.467 -26.527 1.00 52.56 302 PRO A C 1
ATOM 2233 O O . PRO A 1 302 ? -5.704 -2.514 -25.968 1.00 52.56 302 PRO A O 1
ATOM 2236 N N . ARG A 1 303 ? -5.621 -4.330 -27.327 1.00 53.03 303 ARG A N 1
ATOM 2237 C CA . ARG A 1 303 ? -4.263 -4.079 -27.811 1.00 53.03 303 ARG A CA 1
ATOM 2238 C C . ARG A 1 303 ? -4.289 -2.674 -28.405 1.00 53.03 303 ARG A C 1
ATOM 2240 O O . ARG A 1 303 ? -5.131 -2.391 -29.255 1.00 53.03 303 ARG A O 1
ATOM 2247 N N . LEU A 1 304 ? -3.446 -1.779 -27.889 1.00 54.28 304 LEU A N 1
ATOM 2248 C CA . LEU A 1 304 ? -3.370 -0.426 -28.425 1.00 54.28 304 LEU A CA 1
ATOM 2249 C C . LEU A 1 304 ? -3.005 -0.557 -29.913 1.00 54.28 304 LEU A C 1
ATOM 2251 O O . LEU A 1 304 ? -1.970 -1.161 -30.204 1.00 54.28 304 LEU A O 1
ATOM 2255 N N . PRO A 1 305 ? -3.845 -0.066 -30.840 1.00 46.16 305 PRO A N 1
ATOM 2256 C CA . PRO A 1 305 ? -3.513 -0.089 -32.256 1.00 46.16 305 PRO A CA 1
ATOM 2257 C C . PRO A 1 305 ? -2.251 0.763 -32.451 1.00 46.16 305 PRO A C 1
ATOM 2259 O O . PRO A 1 305 ? -2.255 1.940 -32.095 1.00 46.16 305 PRO A O 1
ATOM 2262 N N . GLY A 1 306 ? -1.163 0.151 -32.926 1.00 56.12 306 GLY A N 1
ATOM 2263 C CA . GLY A 1 306 ? 0.112 0.833 -33.197 1.00 56.12 306 GLY A CA 1
ATOM 2264 C C . GLY A 1 306 ? 1.362 0.234 -32.540 1.00 56.12 306 GLY A C 1
ATOM 2265 O O . GLY A 1 306 ? 2.441 0.778 -32.722 1.00 56.12 306 GLY A O 1
ATOM 2266 N N . ALA A 1 307 ? 1.270 -0.867 -31.784 1.00 54.09 307 ALA A N 1
ATOM 2267 C CA . ALA A 1 307 ? 2.465 -1.511 -31.211 1.00 54.09 307 ALA A CA 1
ATOM 2268 C C . ALA A 1 307 ? 3.228 -2.435 -32.186 1.00 54.09 307 ALA A C 1
ATOM 2270 O O . ALA A 1 307 ? 4.314 -2.890 -31.836 1.00 54.09 307 ALA A O 1
ATOM 2271 N N . ASP A 1 308 ? 2.675 -2.698 -33.376 1.00 53.38 308 ASP A N 1
ATOM 2272 C CA . ASP A 1 308 ? 3.218 -3.649 -34.357 1.00 53.38 308 ASP A CA 1
ATOM 2273 C C . ASP A 1 308 ? 3.657 -2.979 -35.685 1.00 53.38 308 ASP A C 1
ATOM 2275 O O . ASP A 1 308 ? 3.957 -3.680 -36.645 1.00 53.38 308 ASP A O 1
ATOM 2279 N N . GLU A 1 309 ? 3.702 -1.640 -35.779 1.00 54.50 309 GLU A N 1
ATOM 2280 C CA . GLU A 1 309 ? 4.010 -0.943 -37.050 1.00 54.50 309 GLU A CA 1
ATOM 2281 C C . GLU A 1 309 ? 5.500 -0.584 -37.269 1.00 54.50 309 GLU A C 1
ATOM 2283 O O . GLU A 1 309 ? 5.842 -0.105 -38.345 1.00 54.50 309 GLU A O 1
ATOM 2288 N N . ASP A 1 310 ? 6.412 -0.870 -36.329 1.00 54.16 310 ASP A N 1
ATOM 2289 C CA . ASP A 1 310 ? 7.839 -0.480 -36.440 1.00 54.16 310 ASP A CA 1
ATOM 2290 C C . ASP A 1 310 ? 8.778 -1.546 -37.068 1.00 54.16 310 ASP A C 1
ATOM 2292 O O . ASP A 1 310 ? 9.993 -1.363 -37.096 1.00 54.16 310 ASP A O 1
ATOM 2296 N N . GLU A 1 311 ? 8.265 -2.659 -37.604 1.00 54.34 311 GLU A N 1
ATOM 2297 C CA . GLU A 1 311 ? 9.099 -3.773 -38.121 1.00 54.34 311 GLU A CA 1
ATOM 2298 C C . GLU A 1 311 ? 9.307 -3.779 -39.652 1.00 54.34 311 GLU A C 1
ATOM 2300 O O . GLU A 1 311 ? 9.781 -4.768 -40.208 1.00 54.34 311 GLU A O 1
ATOM 2305 N N . ALA A 1 312 ? 8.990 -2.700 -40.375 1.00 53.97 312 ALA A N 1
ATOM 2306 C CA . ALA A 1 312 ? 9.040 -2.731 -41.841 1.00 53.97 312 ALA A CA 1
ATOM 2307 C C . ALA A 1 312 ? 9.652 -1.490 -42.511 1.00 53.97 312 ALA A C 1
ATOM 2309 O O . ALA A 1 312 ? 9.040 -0.971 -43.434 1.00 53.97 312 ALA A O 1
ATOM 2310 N N . ASP A 1 313 ? 10.851 -1.029 -42.118 1.00 51.53 313 ASP A N 1
ATOM 2311 C CA . ASP A 1 313 ? 11.677 -0.235 -43.056 1.00 51.53 313 ASP A CA 1
ATOM 2312 C C . ASP A 1 313 ? 13.176 -0.119 -42.688 1.00 51.53 313 ASP A C 1
ATOM 2314 O O . ASP A 1 313 ? 13.682 0.947 -42.340 1.00 51.53 313 ASP A O 1
ATOM 2318 N N . THR A 1 314 ? 13.941 -1.217 -42.758 1.00 54.97 314 THR A N 1
ATOM 2319 C CA . THR A 1 314 ? 15.427 -1.132 -42.770 1.00 54.97 314 THR A CA 1
ATOM 2320 C C . THR A 1 314 ? 16.079 -1.727 -44.019 1.00 54.97 314 THR A C 1
ATOM 2322 O O . THR A 1 314 ? 17.300 -1.850 -44.086 1.00 54.97 314 THR A O 1
ATOM 2325 N N . SER A 1 315 ? 15.302 -2.028 -45.061 1.00 59.28 315 SER A N 1
ATOM 2326 C CA . SER A 1 315 ? 15.838 -2.398 -46.376 1.00 59.28 315 SER A CA 1
ATOM 2327 C C . SER A 1 315 ? 15.738 -1.221 -47.349 1.00 59.28 315 SER A C 1
ATOM 2329 O O . SER A 1 315 ? 14.885 -1.215 -48.235 1.00 59.28 315 SER A O 1
ATOM 2331 N N . GLY A 1 316 ? 16.608 -0.227 -47.174 1.00 63.41 316 GLY A N 1
ATOM 2332 C CA . GLY A 1 316 ? 16.772 0.899 -48.094 1.00 63.41 316 GLY A CA 1
ATOM 2333 C C . GLY A 1 316 ? 18.246 1.147 -48.417 1.00 63.41 316 GLY A C 1
ATOM 2334 O O . GLY A 1 316 ? 18.923 1.782 -47.617 1.00 63.41 316 GLY A O 1
ATOM 2335 N N . ASP A 1 317 ? 18.661 0.587 -49.561 1.00 50.00 317 ASP A N 1
ATOM 2336 C CA . ASP A 1 317 ? 19.799 0.881 -50.470 1.00 50.00 317 ASP A CA 1
ATOM 2337 C C . ASP A 1 317 ? 21.127 1.456 -49.925 1.00 50.00 317 ASP A C 1
ATOM 2339 O O . ASP A 1 317 ? 21.186 2.648 -49.539 1.00 50.00 317 ASP A O 1
#

Radius of gyration: 34.77 Å; chains: 1; bounding box: 76×85×119 Å

Foldseek 3Di:
DDDDDDDDDDDDDDDDDDDDDDDDPDDDDDDDDDDDDDDDDDDDDDDDDDDDDDDDDDDDDDDDDDDDDDDDDDDDDDDDDDDDDPPPPPPPPPPPPVDLCSVVCVVVVDPPQLVVLLVVLLVVLVPDDPDPDPDPDDDDPVVVVVVVVVVVVVVVVSLCVSLVVCCVVVVHPPVSSVSSVVSCVPPPPPPVPPPPDPDLPPDPCSLLVVCCVVVLAPPQLSVLLSVQLVVLQDDQPDDDPPDDDDDPVRVVVSVVVNVVSSLVSLLVSLVVCCVVVSHHPVSSVSSNVSSVVVVVVPPPPPDPPPPPPPPPDPPDD

Sequence (317 aa):
MNDHVPSNEPVDGADARRPEPGRGRLKLGVALGTGALAVGGLVAAGPLAGALQDDTSSTAPSTTASSTASSTAPSADSSDEPADSADDRDPGERRDRSGPFADLVADGTLTEENVQAIVEALRENRGERPDFEVPDERPTEEEREARRAEREARRAELLDTVFGSLVTDGELDQTQADAARAAIEDAPAIGRRGPGRHGPGRSGSGLLSSLVTDGTLTEEQAASLRELFAEQRPERPEFDPSGERPTAEEREAAREARRDARADALDTALDSAVEDGVIDDAEADAIRAKADEIRAEVPDRPRLPGADEDEADTSGD

Secondary structure (DSSP, 8-state):
----PPP----------PPP-----------------------------------------------------------------TT---TT--TT--STTHHHHHTTSS-HHHHHHHHHHHHHTT-PPPP----SSPPPHHHHHHHHHHHHHHHHHHHHHHHHHHHHHTSS-HHHHHHHHHHHHHS--TTSS-SSS--S-SSTHHHHHHHHHTTSS-HHHHHHHHHHHHHSPPPPPP--TTSPPPPHHHHHHHHHHHHHHHHHHHHHHHHHHHHTTSS-HHHHHHHHHHHHHHHHTS--PPPPTTSS-SSS-----

pLDDT: mean 71.56, std 21.79, range [32.81, 98.12]